Protein AF-A0A355KCR0-F1 (afdb_monomer)

Solvent-accessible surface area (backbone atoms only — not comparable to full-atom values): 12436 Å² total; per-residue (Å²): 120,65,72,58,56,51,53,52,50,53,52,51,52,51,51,52,50,50,53,51,52,49,51,53,51,49,52,51,44,49,52,49,40,53,53,48,54,64,71,44,41,68,60,35,49,50,55,50,30,50,52,42,39,53,53,25,55,76,69,72,47,83,82,56,64,44,59,66,54,49,49,72,33,75,67,23,46,50,51,51,49,51,51,50,49,52,52,48,52,52,51,54,50,49,53,53,49,50,53,49,49,52,52,48,59,66,46,53,84,49,42,67,62,52,51,47,68,75,34,76,50,68,69,60,36,52,52,56,50,50,54,52,52,51,53,50,49,52,53,54,50,49,54,51,50,51,48,54,51,28,50,51,53,23,53,53,48,26,52,51,29,51,72,46,58,31,88,58,22,69,39,54,22,54,50,49,35,57,53,65,74,41,83,86,43,56,62,57,46,64,63,49,48,59,59,58,49,62,59,45,64,44,80,77,44,93,85,65,88,87,72,67,95,81,65,64,62,67,55,54,59,63,77,74,105

Foldseek 3Di:
DVVVVVVVVVVVVVVVCVVVVVVVVLVVLLVVLVVVCVVCVVVLQVLVQVVQVVVCVVVVHPDRDGPVCCCPDPNVVVLVVVVVVLVVVVVVVVVVVVVVVVVCVVCVVCVLVVLCVVPVDPVVSVVVVVVVVVVVVVVVVVVVVLLVVLVVQLVVQLVVLVQQVFPSSVNVSSVSSVCSVPPSCVVVCVSPVVSVVSSRQDQGPPPDPDDDSPVSVVVVVVVVD

Structure (mmCIF, N/CA/C/O backbone):
data_AF-A0A355KCR0-F1
#
_entry.id   AF-A0A355KCR0-F1
#
loop_
_atom_site.group_PDB
_atom_site.id
_atom_site.type_symbol
_atom_site.label_atom_id
_atom_site.label_alt_id
_atom_site.label_comp_id
_atom_site.label_asym_id
_atom_site.label_entity_id
_atom_site.label_seq_id
_atom_site.pdbx_PDB_ins_code
_atom_site.Cartn_x
_atom_site.Cartn_y
_atom_site.Cartn_z
_atom_site.occupancy
_atom_site.B_iso_or_equiv
_atom_site.auth_seq_id
_atom_site.auth_comp_id
_atom_site.auth_asym_id
_atom_site.auth_atom_id
_atom_site.pdbx_PDB_model_num
ATOM 1 N N . ASN A 1 1 ? -41.063 5.690 17.034 1.00 52.91 1 ASN A N 1
ATOM 2 C CA . ASN A 1 1 ? -39.666 5.908 16.582 1.00 52.91 1 ASN A CA 1
ATOM 3 C C . ASN A 1 1 ? -39.246 5.028 15.384 1.00 52.91 1 ASN A C 1
ATOM 5 O O . ASN A 1 1 ? -38.058 4.834 15.154 1.00 52.91 1 ASN A O 1
ATOM 9 N N . TRP A 1 2 ? -40.194 4.537 14.573 1.00 53.06 2 TRP A N 1
ATOM 10 C CA . TRP A 1 2 ? -39.942 3.599 13.466 1.00 53.06 2 TRP A CA 1
ATOM 11 C C . TRP A 1 2 ? -39.233 4.227 12.255 1.00 53.06 2 TRP A C 1
ATOM 13 O O . TRP A 1 2 ? -38.408 3.583 11.617 1.00 53.06 2 TRP A O 1
ATOM 23 N N . SER A 1 3 ? -39.463 5.515 11.989 1.00 63.31 3 SER A N 1
ATOM 24 C CA . SER A 1 3 ? -38.822 6.239 10.884 1.00 63.31 3 SER A CA 1
ATOM 25 C C . SER A 1 3 ? -37.319 6.472 11.090 1.00 63.31 3 SER A C 1
ATOM 27 O O . SER A 1 3 ? -36.573 6.475 10.116 1.00 63.31 3 SER A O 1
ATOM 29 N N . ARG A 1 4 ? -36.842 6.626 12.337 1.00 55.75 4 ARG A N 1
ATOM 30 C CA . ARG A 1 4 ? -35.399 6.702 12.642 1.00 55.75 4 ARG A CA 1
ATOM 31 C C . ARG A 1 4 ? -34.721 5.337 12.505 1.00 55.75 4 ARG A C 1
ATOM 33 O O . ARG A 1 4 ? -33.647 5.271 11.924 1.00 55.75 4 ARG A O 1
ATOM 40 N N . ALA A 1 5 ? -35.362 4.261 12.967 1.00 57.44 5 ALA A N 1
ATOM 41 C CA . ALA A 1 5 ? -34.842 2.898 12.821 1.00 57.44 5 ALA A CA 1
ATOM 42 C C . ALA A 1 5 ? -34.739 2.467 11.344 1.00 57.44 5 ALA A C 1
ATOM 44 O O . ALA A 1 5 ? -33.701 1.950 10.938 1.00 57.44 5 ALA A O 1
ATOM 45 N N . LEU A 1 6 ? -35.758 2.768 10.524 1.00 61.56 6 LEU A N 1
ATOM 46 C CA . LEU A 1 6 ? -35.731 2.543 9.072 1.00 61.56 6 LEU A CA 1
ATOM 47 C C . LEU A 1 6 ? -34.619 3.356 8.389 1.00 61.56 6 LEU A C 1
ATOM 49 O O . LEU A 1 6 ? -33.819 2.794 7.647 1.00 61.56 6 LEU A O 1
ATOM 53 N N . LYS A 1 7 ? -34.489 4.657 8.696 1.00 64.88 7 LYS A N 1
ATOM 54 C CA . LYS A 1 7 ? -33.418 5.514 8.145 1.00 64.88 7 LYS A CA 1
ATOM 55 C C . LYS A 1 7 ? -32.009 5.032 8.520 1.00 64.88 7 LYS A C 1
ATOM 57 O O . LYS A 1 7 ? -31.120 5.067 7.676 1.00 64.88 7 LYS A O 1
ATOM 62 N N . ILE A 1 8 ? -31.807 4.544 9.748 1.00 65.00 8 ILE A N 1
ATOM 63 C CA . ILE A 1 8 ? -30.528 3.960 10.189 1.00 65.00 8 ILE A CA 1
ATOM 64 C C . ILE A 1 8 ? -30.252 2.629 9.468 1.00 65.00 8 ILE A C 1
ATOM 66 O O . ILE A 1 8 ? -29.108 2.361 9.107 1.00 65.00 8 ILE A O 1
ATOM 70 N N . GLY A 1 9 ? -31.285 1.817 9.217 1.00 75.25 9 GLY A N 1
ATOM 71 C CA . GLY A 1 9 ? -31.173 0.585 8.431 1.00 75.25 9 GLY A CA 1
ATOM 72 C C . GLY A 1 9 ? -30.715 0.853 6.997 1.00 75.25 9 GLY A C 1
ATOM 73 O O . GLY A 1 9 ? -29.723 0.277 6.558 1.00 75.25 9 GLY A O 1
ATOM 74 N N . HIS A 1 10 ? -31.365 1.791 6.301 1.00 81.81 10 HIS A N 1
ATOM 75 C CA . HIS A 1 10 ? -30.983 2.168 4.937 1.00 81.81 10 HIS A CA 1
ATOM 76 C C . HIS A 1 10 ? -29.577 2.771 4.866 1.00 81.81 10 HIS A C 1
ATOM 78 O O . HIS A 1 10 ? -28.815 2.404 3.979 1.00 81.81 10 HIS A O 1
ATOM 84 N N . ALA A 1 11 ? -29.197 3.631 5.819 1.00 85.12 11 ALA A N 1
ATOM 85 C CA . ALA A 1 11 ? -27.855 4.211 5.861 1.00 85.12 11 ALA A CA 1
ATOM 86 C C . ALA A 1 11 ? -26.759 3.146 6.048 1.00 85.12 11 ALA A C 1
ATOM 88 O O . ALA A 1 11 ? -25.725 3.208 5.390 1.00 85.12 11 ALA A O 1
ATOM 89 N N . ARG A 1 12 ? -26.992 2.138 6.902 1.00 85.75 12 ARG A N 1
ATOM 90 C CA . ARG A 1 12 ? -26.049 1.023 7.102 1.00 85.75 12 ARG A CA 1
ATOM 91 C C . ARG A 1 12 ? -25.935 0.140 5.867 1.00 85.75 12 ARG A C 1
ATOM 93 O O . ARG A 1 12 ? -24.827 -0.198 5.475 1.00 85.75 12 ARG A O 1
ATOM 100 N N . VAL A 1 13 ? -27.062 -0.203 5.245 1.00 89.62 13 VAL A N 1
ATOM 101 C CA . VAL A 1 13 ? -27.069 -0.989 4.002 1.00 89.62 13 VAL A CA 1
ATOM 102 C C . VAL A 1 13 ? -26.343 -0.230 2.894 1.00 89.62 13 VAL A C 1
ATOM 104 O O . VAL A 1 13 ? -25.497 -0.804 2.222 1.00 89.62 13 VAL A O 1
ATOM 107 N N . PHE A 1 14 ? -26.601 1.070 2.750 1.00 91.94 14 PHE A N 1
ATOM 108 C CA . PHE A 1 14 ? -25.927 1.910 1.765 1.00 91.94 14 PHE A CA 1
ATOM 109 C C . PHE A 1 14 ? -24.416 2.001 2.016 1.00 91.94 14 PHE A C 1
ATOM 111 O O . PHE A 1 14 ? -23.635 1.851 1.082 1.00 91.94 14 PHE A O 1
ATOM 118 N N . ALA A 1 15 ? -23.992 2.156 3.274 1.00 89.81 15 ALA A N 1
ATOM 119 C CA . ALA A 1 15 ? -22.577 2.143 3.638 1.00 89.81 15 ALA A CA 1
ATOM 120 C C . ALA A 1 15 ? -21.905 0.802 3.296 1.00 89.81 15 ALA A C 1
ATOM 122 O O . ALA A 1 15 ? -20.836 0.790 2.695 1.00 89.81 15 ALA A O 1
ATOM 123 N N . VAL A 1 16 ? -22.550 -0.326 3.616 1.00 92.19 16 VAL A N 1
ATOM 124 C CA . VAL A 1 16 ? -22.043 -1.665 3.269 1.00 92.19 16 VAL A CA 1
ATOM 125 C C . VAL A 1 16 ? -21.938 -1.835 1.753 1.00 92.19 16 VAL A C 1
ATOM 127 O O . VAL A 1 16 ? -20.923 -2.325 1.269 1.00 92.19 16 VAL A O 1
ATOM 130 N N . LEU A 1 17 ? -22.944 -1.391 0.996 1.00 94.06 17 LEU A N 1
ATOM 131 C CA . LEU A 1 17 ? -22.929 -1.463 -0.466 1.00 94.06 17 LEU A CA 1
ATOM 132 C C . LEU A 1 17 ? -21.820 -0.607 -1.082 1.00 94.06 17 LEU A C 1
ATOM 134 O O . LEU A 1 17 ? -21.168 -1.066 -2.013 1.00 94.06 17 LEU A O 1
ATOM 138 N N . ILE A 1 18 ? -21.571 0.597 -0.559 1.00 94.81 18 ILE A N 1
ATOM 139 C CA . ILE A 1 18 ? -20.458 1.444 -1.012 1.00 94.81 18 ILE A CA 1
ATOM 140 C C . ILE A 1 18 ? -19.119 0.762 -0.750 1.00 94.81 18 ILE A C 1
ATOM 142 O O . ILE A 1 18 ? -18.281 0.722 -1.644 1.00 94.81 18 ILE A O 1
ATOM 146 N N . VAL A 1 19 ? -18.915 0.216 0.451 1.00 92.12 19 VAL A N 1
ATOM 147 C CA . VAL A 1 19 ? -17.653 -0.447 0.807 1.00 92.12 19 VAL A CA 1
ATOM 148 C C . VAL A 1 19 ? -17.422 -1.671 -0.075 1.00 92.12 19 VAL A C 1
ATOM 150 O O . VAL A 1 19 ? -16.344 -1.818 -0.642 1.00 92.12 19 VAL A O 1
ATOM 153 N N . LEU A 1 20 ? -18.440 -2.519 -0.244 1.00 94.06 20 LEU A N 1
ATOM 154 C CA . LEU A 1 20 ? -18.342 -3.693 -1.109 1.00 94.06 20 LEU A CA 1
ATOM 155 C C . LEU A 1 20 ? -18.133 -3.294 -2.572 1.00 94.06 20 LEU A C 1
ATOM 157 O O . LEU A 1 20 ? -17.248 -3.835 -3.224 1.00 94.06 20 LEU A O 1
ATOM 161 N N . GLY A 1 21 ? -18.898 -2.327 -3.081 1.00 95.88 21 GLY A N 1
ATOM 162 C CA . GLY A 1 21 ? -18.762 -1.833 -4.450 1.00 95.88 21 GLY A CA 1
ATOM 163 C C . GLY A 1 21 ? -17.385 -1.227 -4.716 1.00 95.88 21 GLY A C 1
ATOM 164 O O . GLY A 1 21 ? -16.770 -1.536 -5.732 1.00 95.88 21 GLY A O 1
ATOM 165 N N . GLY A 1 22 ? -16.867 -0.432 -3.777 1.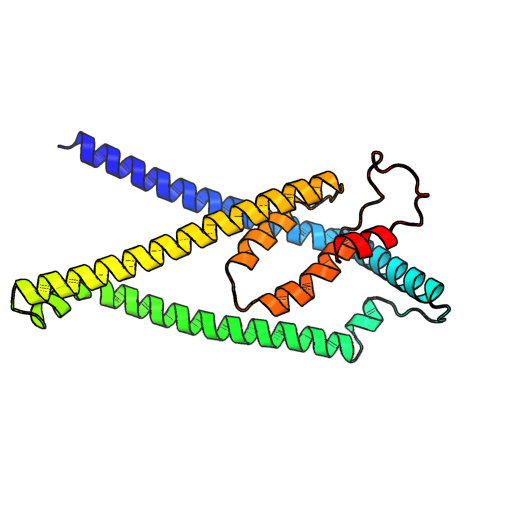00 93.06 22 GLY A N 1
ATOM 166 C CA . GLY A 1 22 ? -15.515 0.116 -3.832 1.00 93.06 22 GLY A CA 1
ATOM 167 C C . GLY A 1 22 ? -14.450 -0.977 -3.815 1.00 93.06 22 GLY A C 1
ATOM 168 O O . GLY A 1 22 ? -13.549 -0.951 -4.644 1.00 93.06 22 GLY A O 1
ATOM 169 N N . PHE A 1 23 ? -14.587 -1.978 -2.941 1.00 92.12 23 PHE A N 1
ATOM 170 C CA . PHE A 1 23 ? -13.669 -3.116 -2.877 1.00 92.12 23 PHE A CA 1
ATOM 171 C C . PHE A 1 23 ? -13.665 -3.939 -4.173 1.00 92.12 23 PHE A C 1
ATOM 173 O O . PHE A 1 23 ? -12.601 -4.241 -4.706 1.00 92.12 23 PHE A O 1
ATOM 180 N N . PHE A 1 24 ? -14.839 -4.266 -4.723 1.00 95.38 24 PHE A N 1
ATOM 181 C CA . PHE A 1 24 ? -14.939 -4.984 -5.996 1.00 95.38 24 PHE A CA 1
ATOM 182 C C . PHE A 1 24 ? -14.401 -4.162 -7.167 1.00 95.38 24 PHE A C 1
ATOM 184 O O . PHE A 1 24 ? -13.672 -4.702 -7.994 1.00 95.38 24 PHE A O 1
ATOM 191 N N . GLY A 1 25 ? -14.720 -2.866 -7.229 1.00 94.88 25 GLY A N 1
ATOM 192 C CA . GLY A 1 25 ? -14.175 -1.965 -8.244 1.00 94.88 25 GLY A CA 1
ATOM 193 C C . GLY A 1 25 ? -12.652 -1.869 -8.163 1.00 94.88 25 GLY A C 1
ATOM 194 O O . GLY A 1 25 ? -11.974 -1.946 -9.183 1.00 94.88 25 GLY A O 1
ATOM 195 N N . PHE A 1 26 ? -12.112 -1.793 -6.947 1.00 92.88 26 PHE A N 1
ATOM 196 C CA . PHE A 1 26 ? -10.677 -1.787 -6.697 1.00 92.88 26 PHE A CA 1
ATOM 197 C C . PHE A 1 26 ? -10.005 -3.102 -7.126 1.00 92.88 26 PHE A C 1
ATOM 199 O O . PHE A 1 26 ? -9.008 -3.081 -7.843 1.00 92.88 26 PHE A O 1
ATOM 206 N N . MET A 1 27 ? -10.580 -4.255 -6.771 1.00 92.88 27 MET A N 1
ATOM 207 C CA . MET A 1 27 ? -10.074 -5.562 -7.208 1.00 92.88 27 MET A CA 1
ATOM 208 C C . MET A 1 27 ? -10.141 -5.731 -8.728 1.00 92.88 27 MET A C 1
ATOM 210 O O . MET A 1 27 ? -9.208 -6.261 -9.323 1.00 92.88 27 MET A O 1
ATOM 214 N N . ALA A 1 28 ? -11.211 -5.260 -9.372 1.00 94.12 28 ALA A N 1
ATOM 215 C CA . ALA A 1 28 ? -11.340 -5.292 -10.827 1.00 94.12 28 ALA A CA 1
ATOM 216 C C . ALA A 1 28 ? -10.284 -4.412 -11.514 1.00 94.12 28 ALA A C 1
ATOM 218 O O . ALA A 1 28 ? -9.713 -4.817 -12.524 1.00 94.12 28 ALA A O 1
ATOM 219 N N . LEU A 1 29 ? -9.998 -3.240 -10.945 1.00 92.88 29 LEU A N 1
ATOM 220 C CA . LEU A 1 29 ? -8.942 -2.342 -11.407 1.00 92.88 29 LEU A CA 1
ATOM 221 C C . LEU A 1 29 ? -7.564 -3.008 -11.303 1.00 92.88 29 LEU A C 1
ATOM 223 O O . LEU A 1 29 ? -6.824 -3.008 -12.285 1.00 92.88 29 LEU A O 1
ATOM 227 N N . LEU A 1 30 ? -7.240 -3.628 -10.161 1.00 90.31 30 LEU A N 1
ATOM 228 C CA . LEU A 1 30 ? -5.981 -4.364 -10.001 1.00 90.31 30 LEU A CA 1
ATOM 229 C C . LEU A 1 30 ? -5.877 -5.549 -10.965 1.00 90.31 30 LEU A C 1
ATOM 231 O O . LEU A 1 30 ? -4.843 -5.731 -11.600 1.00 90.31 30 LEU A O 1
ATOM 235 N N . ALA A 1 31 ? -6.944 -6.336 -11.104 1.00 91.50 31 ALA A N 1
ATOM 236 C CA . ALA A 1 31 ? -6.967 -7.483 -12.006 1.00 91.50 31 ALA A CA 1
ATOM 237 C C . ALA A 1 31 ? -6.775 -7.066 -13.471 1.00 91.50 31 ALA A C 1
ATOM 239 O O . ALA A 1 31 ? -6.054 -7.738 -14.207 1.00 91.5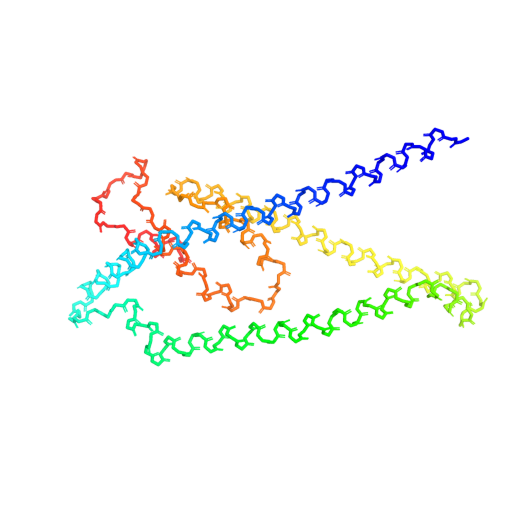0 31 ALA A O 1
ATOM 240 N N . ASN A 1 32 ? -7.392 -5.956 -13.890 1.00 91.12 32 ASN A N 1
ATOM 241 C CA . ASN A 1 32 ? -7.222 -5.429 -15.240 1.00 91.12 32 ASN A CA 1
ATOM 242 C C . ASN A 1 32 ? -5.779 -4.971 -15.474 1.00 91.12 32 ASN A C 1
ATOM 244 O O . ASN A 1 32 ? -5.163 -5.416 -16.438 1.00 91.12 32 ASN A O 1
ATOM 248 N N . GLY A 1 33 ? -5.212 -4.193 -14.547 1.00 86.94 33 GLY A N 1
ATOM 249 C CA . GLY A 1 33 ? -3.831 -3.738 -14.673 1.00 86.94 33 GLY A CA 1
ATOM 250 C C . GLY A 1 33 ? -2.822 -4.887 -14.691 1.00 86.94 33 GLY A C 1
ATOM 251 O O . GLY A 1 33 ? -1.949 -4.909 -15.547 1.00 86.94 33 GLY A O 1
ATOM 252 N N . ILE A 1 34 ? -2.980 -5.913 -13.846 1.00 86.69 34 ILE A N 1
ATOM 253 C CA . ILE A 1 34 ? -2.129 -7.118 -13.907 1.00 86.69 34 ILE A CA 1
ATOM 254 C C . ILE A 1 34 ? -2.261 -7.819 -15.268 1.00 86.69 34 ILE A C 1
ATOM 256 O O . ILE A 1 34 ? -1.264 -8.253 -15.843 1.00 86.69 34 ILE A O 1
ATOM 260 N N . ALA A 1 35 ? -3.481 -7.934 -15.802 1.00 88.69 35 ALA A N 1
ATOM 261 C CA . ALA A 1 35 ? -3.711 -8.560 -17.101 1.00 88.69 35 ALA A CA 1
ATOM 262 C C . ALA A 1 35 ? -3.123 -7.744 -18.265 1.00 88.69 35 ALA A C 1
ATOM 264 O O . ALA A 1 35 ? -2.700 -8.329 -19.257 1.00 88.69 35 ALA A O 1
ATOM 265 N N . GLU A 1 36 ? -3.117 -6.418 -18.160 1.00 84.31 36 GLU A N 1
ATOM 266 C CA . GLU A 1 36 ? -2.481 -5.503 -19.111 1.00 84.31 36 GLU A CA 1
ATOM 267 C C . GLU A 1 36 ? -0.960 -5.636 -19.068 1.00 84.31 36 GLU A C 1
ATOM 269 O O . GLU A 1 36 ? -0.352 -5.930 -20.092 1.00 84.31 36 GLU A O 1
ATOM 274 N N . PHE A 1 37 ? -0.370 -5.627 -17.870 1.00 80.06 37 PHE A N 1
ATOM 275 C CA . PHE A 1 37 ? 1.055 -5.901 -17.686 1.00 80.06 37 PHE A CA 1
ATOM 276 C C . PHE A 1 37 ? 1.488 -7.255 -18.258 1.00 80.06 37 PHE A C 1
ATOM 278 O O . PHE A 1 37 ? 2.565 -7.367 -18.833 1.00 80.06 37 PHE A O 1
ATOM 285 N N . GLY A 1 38 ? 0.653 -8.289 -18.120 1.00 83.62 38 GLY A N 1
ATOM 286 C CA . GLY A 1 38 ? 0.928 -9.604 -18.698 1.00 83.62 38 GLY A CA 1
ATOM 287 C C . GLY A 1 38 ? 0.820 -9.646 -20.226 1.00 83.62 38 GLY A C 1
ATOM 288 O O . GLY A 1 38 ? 1.538 -10.418 -20.858 1.00 83.62 38 GLY A O 1
ATOM 289 N N . ARG A 1 39 ? -0.061 -8.833 -20.827 1.00 86.44 39 ARG A N 1
ATOM 290 C CA . ARG A 1 39 ? -0.215 -8.726 -22.289 1.00 86.44 39 ARG A CA 1
ATOM 291 C C . ARG A 1 39 ? 0.965 -8.000 -22.930 1.00 86.44 39 ARG A C 1
ATOM 293 O O . ARG A 1 39 ? 1.451 -8.456 -23.962 1.00 86.44 39 ARG A O 1
ATOM 300 N N . ASP A 1 40 ? 1.452 -6.954 -22.272 1.00 84.25 40 ASP A N 1
ATOM 301 C CA . ASP A 1 40 ? 2.502 -6.076 -22.799 1.00 84.25 40 ASP A CA 1
ATOM 302 C C . ASP A 1 40 ? 3.903 -6.465 -22.291 1.00 84.25 40 ASP A C 1
ATOM 304 O O . ASP A 1 40 ? 4.895 -5.802 -22.586 1.00 84.25 40 ASP A O 1
ATOM 308 N N . ALA A 1 41 ? 4.017 -7.587 -21.567 1.00 82.75 41 ALA A N 1
ATOM 309 C CA . ALA A 1 41 ? 5.259 -8.049 -20.945 1.00 82.75 41 ALA A CA 1
ATOM 310 C C . ALA A 1 41 ? 6.439 -8.155 -21.926 1.00 82.75 41 ALA A C 1
ATOM 312 O O . ALA A 1 41 ? 7.562 -7.809 -21.569 1.00 82.75 41 ALA A O 1
ATOM 313 N N . GLY A 1 42 ? 6.192 -8.601 -23.163 1.00 85.06 42 GLY A N 1
ATOM 314 C CA . GLY A 1 42 ? 7.236 -8.683 -24.189 1.00 85.06 42 GLY A CA 1
ATOM 315 C C . GLY A 1 42 ? 7.695 -7.311 -24.691 1.00 85.06 42 GLY A C 1
ATOM 316 O O . GLY A 1 42 ? 8.877 -7.113 -24.952 1.00 85.06 42 GLY A O 1
ATOM 317 N N . GLU A 1 43 ? 6.786 -6.337 -24.791 1.00 82.75 43 GLU A N 1
ATOM 318 C CA . GLU A 1 43 ? 7.154 -4.957 -25.128 1.00 82.75 43 GLU A CA 1
ATOM 319 C C . GLU A 1 43 ? 7.995 -4.337 -24.008 1.00 82.75 43 GLU A C 1
ATOM 321 O O . GLU A 1 43 ? 9.001 -3.676 -24.262 1.00 82.75 43 GLU A O 1
ATOM 326 N N . TYR A 1 44 ? 7.620 -4.610 -22.762 1.00 80.31 44 TYR A N 1
ATOM 327 C CA . TYR A 1 44 ? 8.341 -4.162 -21.578 1.00 80.31 44 TYR A CA 1
ATOM 328 C C . TYR A 1 44 ? 9.739 -4.770 -21.471 1.00 80.31 44 TYR A C 1
ATOM 330 O O . T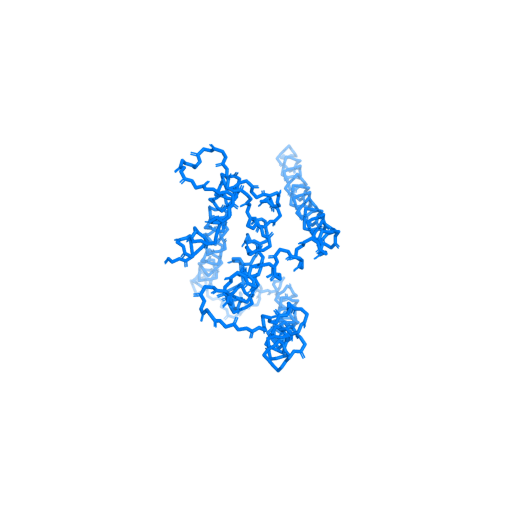YR A 1 44 ? 10.689 -4.057 -21.158 1.00 80.31 44 TYR A O 1
ATOM 338 N N . GLU A 1 45 ? 9.886 -6.059 -21.778 1.00 83.25 45 GLU A N 1
ATOM 339 C CA . GLU A 1 45 ? 11.191 -6.718 -21.855 1.00 83.25 45 GLU A CA 1
ATOM 340 C C . GLU A 1 45 ? 12.098 -6.042 -22.891 1.00 83.25 45 GLU A C 1
ATOM 342 O O . GLU A 1 45 ? 13.245 -5.724 -22.577 1.00 83.25 45 GLU A O 1
ATOM 347 N N . ASN A 1 46 ? 11.576 -5.759 -24.089 1.00 85.06 46 ASN A N 1
ATOM 348 C CA . ASN A 1 46 ? 12.337 -5.085 -25.142 1.00 85.06 46 ASN A CA 1
ATOM 349 C C . ASN A 1 46 ? 12.790 -3.685 -24.706 1.00 85.06 46 ASN A C 1
ATOM 351 O O . ASN A 1 46 ? 13.977 -3.389 -24.780 1.00 85.06 46 ASN A O 1
ATOM 355 N N . ARG A 1 47 ? 11.883 -2.865 -24.158 1.00 80.62 47 ARG A N 1
ATOM 356 C CA . ARG A 1 47 ? 12.215 -1.516 -23.661 1.00 80.62 47 ARG A CA 1
ATOM 357 C C . ARG A 1 47 ? 13.294 -1.541 -22.575 1.00 80.62 47 ARG A C 1
ATOM 359 O O . ARG A 1 47 ? 14.181 -0.694 -22.562 1.00 80.62 47 ARG A O 1
ATOM 366 N N . ILE A 1 48 ? 13.231 -2.509 -21.658 1.00 80.94 48 ILE A N 1
ATOM 367 C CA . ILE A 1 48 ? 14.249 -2.654 -20.610 1.00 80.94 48 ILE A CA 1
ATOM 368 C C . ILE A 1 48 ? 15.591 -3.088 -21.213 1.00 80.94 48 ILE A C 1
ATOM 370 O O . ILE A 1 48 ? 16.625 -2.561 -20.809 1.00 80.94 48 ILE A O 1
ATOM 374 N N . ASN A 1 49 ? 15.589 -4.021 -22.169 1.00 86.56 49 ASN A N 1
ATOM 375 C CA . ASN A 1 49 ? 16.804 -4.445 -22.868 1.00 86.56 49 ASN A CA 1
ATOM 376 C C . ASN A 1 49 ? 17.466 -3.278 -23.612 1.00 86.56 49 ASN A C 1
ATOM 378 O O . ASN A 1 49 ? 18.681 -3.119 -23.502 1.00 86.56 49 ASN A O 1
ATOM 382 N N . ASP A 1 50 ? 16.677 -2.445 -24.294 1.00 83.62 50 ASP A N 1
ATOM 383 C CA . ASP A 1 50 ? 17.161 -1.243 -24.983 1.00 83.62 50 ASP A CA 1
ATOM 384 C C . ASP A 1 50 ? 17.791 -0.263 -23.982 1.00 83.62 50 ASP A C 1
ATOM 386 O O . ASP A 1 50 ? 18.932 0.156 -24.159 1.00 83.62 50 ASP A O 1
ATOM 390 N N . MET A 1 51 ? 17.128 -0.005 -22.849 1.00 80.19 51 MET A N 1
ATOM 391 C CA . MET A 1 51 ? 17.680 0.855 -21.797 1.00 80.19 51 MET A CA 1
ATOM 392 C C . MET A 1 51 ? 18.994 0.310 -21.214 1.00 80.19 51 MET A C 1
ATOM 394 O O . MET A 1 51 ? 19.922 1.076 -20.951 1.00 80.19 51 MET A O 1
ATOM 398 N N . ILE A 1 52 ? 19.101 -1.008 -21.000 1.00 83.25 52 ILE A N 1
ATOM 399 C CA . ILE A 1 52 ? 20.349 -1.628 -20.530 1.00 83.25 52 ILE A CA 1
ATOM 400 C C . ILE A 1 52 ? 21.449 -1.466 -21.587 1.00 83.25 52 ILE A C 1
ATOM 402 O O . ILE A 1 52 ? 22.583 -1.137 -21.232 1.00 83.25 52 ILE A O 1
ATOM 406 N N . ALA A 1 53 ? 21.129 -1.665 -22.868 1.00 86.00 53 ALA A N 1
ATOM 407 C CA . ALA A 1 53 ? 22.073 -1.491 -23.966 1.00 86.00 53 ALA A CA 1
ATOM 408 C C . ALA A 1 53 ? 22.586 -0.046 -24.053 1.00 86.00 53 ALA A C 1
ATOM 410 O O . ALA A 1 53 ? 23.802 0.163 -24.065 1.00 86.00 53 ALA A O 1
ATOM 411 N N . ASP A 1 54 ? 21.682 0.933 -23.993 1.00 81.31 54 ASP A N 1
ATOM 412 C CA . ASP A 1 54 ? 22.004 2.361 -24.036 1.00 81.31 54 ASP A CA 1
ATOM 413 C C . ASP A 1 54 ? 22.902 2.767 -22.855 1.00 81.31 54 ASP A C 1
ATOM 415 O O . ASP A 1 54 ? 23.904 3.466 -23.022 1.00 81.31 54 ASP A O 1
ATOM 419 N N . MET A 1 55 ? 22.613 2.272 -21.644 1.00 80.38 55 MET A N 1
ATOM 420 C CA . MET A 1 55 ? 23.463 2.522 -20.475 1.00 80.38 55 MET A CA 1
ATOM 421 C C . MET A 1 55 ? 24.878 1.964 -20.655 1.00 80.38 55 MET A C 1
ATOM 423 O O . MET A 1 55 ? 25.841 2.637 -20.285 1.00 80.38 55 MET A O 1
ATOM 427 N N . TYR A 1 56 ? 25.015 0.757 -21.213 1.00 85.12 56 TYR A N 1
ATOM 428 C CA . TYR A 1 56 ? 26.316 0.137 -21.485 1.00 85.12 56 TYR A CA 1
ATOM 429 C C . TYR A 1 56 ? 27.102 0.901 -22.556 1.00 85.12 56 TYR A C 1
ATOM 431 O O . TYR A 1 56 ? 28.319 1.054 -22.423 1.00 85.12 56 TYR A O 1
ATOM 439 N N . GLU A 1 57 ? 26.420 1.443 -23.566 1.00 85.56 57 GLU A N 1
ATOM 440 C CA . GLU A 1 57 ? 27.037 2.290 -24.586 1.00 85.56 57 GLU A CA 1
ATOM 441 C C . GLU A 1 57 ? 27.599 3.588 -23.985 1.00 85.56 57 GLU A C 1
ATOM 443 O O . GLU A 1 57 ? 28.751 3.944 -24.260 1.00 85.56 57 GLU A O 1
ATOM 448 N N . VAL A 1 58 ? 26.847 4.241 -23.088 1.00 83.94 58 VAL A N 1
ATOM 449 C CA . VAL A 1 58 ? 27.268 5.474 -22.392 1.00 83.94 58 VAL A CA 1
ATOM 450 C C . VAL A 1 58 ? 28.541 5.267 -21.566 1.00 83.94 58 VAL A C 1
ATOM 452 O O . VAL A 1 58 ? 29.394 6.154 -21.514 1.00 83.94 58 VAL A O 1
ATOM 455 N N . VAL A 1 59 ? 28.705 4.102 -20.935 1.00 88.44 59 VAL A N 1
ATOM 456 C CA . VAL A 1 59 ? 29.918 3.769 -20.164 1.00 88.44 59 VAL A CA 1
ATOM 457 C C . VAL A 1 59 ? 30.997 3.060 -20.994 1.00 88.44 59 VAL A C 1
ATOM 459 O O . VAL A 1 59 ? 31.995 2.600 -20.437 1.00 88.44 59 VAL A O 1
ATOM 462 N N . HIS A 1 60 ? 30.828 2.988 -22.319 1.00 87.88 60 HIS A N 1
ATOM 463 C CA . HIS A 1 60 ? 31.733 2.323 -23.265 1.00 87.88 60 HIS A CA 1
ATOM 464 C C . HIS A 1 60 ? 32.016 0.846 -22.935 1.00 87.88 60 HIS A C 1
ATOM 466 O O . HIS A 1 60 ? 33.109 0.333 -23.190 1.00 87.88 60 HIS A O 1
ATOM 472 N N . MET A 1 61 ? 31.034 0.149 -22.365 1.00 85.62 61 MET A N 1
ATOM 473 C CA . MET A 1 61 ? 31.113 -1.276 -22.057 1.00 85.62 61 MET A CA 1
ATOM 474 C C . MET A 1 61 ? 30.453 -2.097 -23.168 1.00 85.62 61 MET A C 1
ATOM 476 O O . MET A 1 61 ? 29.334 -1.825 -23.589 1.00 85.62 61 MET A O 1
ATOM 480 N N . SER A 1 62 ? 31.137 -3.140 -23.637 1.00 84.19 62 SER A N 1
ATOM 481 C CA . SER A 1 62 ? 30.579 -4.099 -24.595 1.00 84.19 62 SER A CA 1
ATOM 482 C C . SER A 1 62 ? 29.907 -5.272 -23.882 1.00 84.19 62 SER A C 1
ATOM 484 O O . SER A 1 62 ? 30.423 -5.739 -22.868 1.00 84.19 62 SER A O 1
ATOM 486 N N . GLY A 1 63 ? 28.842 -5.818 -24.473 1.00 86.12 63 GLY A N 1
ATOM 487 C CA . GLY A 1 63 ? 28.161 -7.012 -23.958 1.00 86.12 63 GLY A CA 1
ATOM 488 C C . GLY A 1 63 ? 27.106 -6.685 -22.906 1.00 86.12 63 GLY A C 1
ATOM 489 O O . GLY A 1 63 ? 27.151 -7.231 -21.807 1.00 86.12 63 GLY A O 1
ATOM 490 N N . ALA A 1 64 ? 26.186 -5.778 -23.242 1.00 87.06 64 ALA A N 1
ATOM 491 C CA . ALA A 1 64 ? 25.038 -5.462 -22.404 1.00 87.06 64 ALA A CA 1
ATOM 492 C C . ALA A 1 64 ? 24.213 -6.739 -22.138 1.00 87.06 64 ALA A C 1
ATOM 494 O O . ALA A 1 64 ? 23.810 -7.395 -23.104 1.00 87.06 64 ALA A O 1
ATOM 495 N N . PRO A 1 65 ? 23.989 -7.121 -20.868 1.00 89.81 65 PRO A N 1
ATOM 496 C CA . PRO A 1 65 ? 23.193 -8.291 -20.546 1.00 89.81 65 PRO A CA 1
ATOM 497 C C . PRO A 1 65 ? 21.718 -8.017 -20.827 1.00 89.81 65 PRO A C 1
ATOM 499 O O . PRO A 1 65 ? 21.237 -6.898 -20.651 1.00 89.81 65 PRO A O 1
ATOM 502 N N . THR A 1 66 ? 20.975 -9.051 -21.199 1.00 90.25 66 THR A N 1
ATOM 503 C CA . THR A 1 66 ? 19.513 -8.929 -21.303 1.00 90.25 66 THR A CA 1
ATOM 504 C C . THR A 1 66 ? 18.865 -8.913 -19.917 1.00 90.25 66 THR A C 1
ATOM 506 O O . THR A 1 66 ? 19.427 -9.406 -18.935 1.00 90.25 66 THR A O 1
ATOM 509 N N . LEU A 1 67 ? 17.638 -8.398 -19.819 1.00 85.94 67 LEU A N 1
ATOM 510 C CA . LEU A 1 67 ? 16.802 -8.499 -18.625 1.00 85.94 67 LEU A CA 1
ATOM 511 C C . LEU A 1 67 ? 16.686 -9.954 -18.173 1.00 85.94 67 LEU A C 1
ATOM 513 O O . LEU A 1 67 ? 16.802 -10.242 -16.985 1.00 85.94 67 LEU A O 1
ATOM 517 N N . GLN A 1 68 ? 16.510 -10.878 -19.117 1.00 88.94 68 GLN A N 1
ATOM 518 C CA . GLN A 1 68 ? 16.461 -12.301 -18.824 1.00 88.94 68 GLN A CA 1
ATOM 519 C C . GLN A 1 68 ? 17.757 -12.770 -18.143 1.00 88.94 68 GLN A C 1
ATOM 521 O O . GLN A 1 68 ? 17.713 -13.378 -17.074 1.00 88.94 68 GLN A O 1
ATOM 526 N N . GLU A 1 69 ? 18.920 -12.428 -18.694 1.00 90.19 69 GLU A N 1
ATOM 527 C CA . GLU A 1 69 ? 20.216 -12.757 -18.090 1.00 90.19 69 GLU A CA 1
ATOM 528 C C . GLU A 1 69 ? 20.395 -12.129 -16.700 1.00 90.19 69 GLU A C 1
ATOM 530 O O . GLU A 1 69 ? 20.896 -12.791 -15.790 1.00 90.19 69 GLU A O 1
ATOM 535 N N . LEU A 1 70 ? 19.942 -10.888 -16.497 1.00 87.06 70 LEU A N 1
ATOM 536 C CA . LEU A 1 70 ? 19.978 -10.224 -15.192 1.00 87.06 70 LEU A CA 1
ATOM 537 C C . LEU A 1 70 ? 19.052 -10.883 -14.162 1.00 87.06 70 LEU A C 1
ATOM 539 O O . LEU A 1 70 ? 19.425 -10.989 -12.996 1.00 87.06 70 LEU A O 1
ATOM 543 N N . LEU A 1 71 ? 17.869 -11.344 -14.572 1.00 86.12 71 LEU A N 1
ATOM 544 C CA . LEU A 1 71 ? 16.911 -12.020 -13.693 1.00 86.12 71 LEU A CA 1
ATOM 545 C C . LEU A 1 71 ? 17.365 -13.434 -13.309 1.00 86.12 71 LEU A C 1
ATOM 547 O O . LEU A 1 71 ? 17.092 -13.880 -12.193 1.00 86.12 71 LEU A O 1
ATOM 551 N N . PHE A 1 72 ? 18.058 -14.137 -14.207 1.00 89.38 72 PHE A N 1
ATOM 552 C CA . PHE A 1 72 ? 18.498 -15.516 -13.975 1.00 89.38 72 PHE A CA 1
ATOM 553 C C . PHE A 1 72 ? 19.924 -15.644 -13.414 1.00 89.38 72 PHE A C 1
ATOM 555 O O . PHE A 1 72 ? 20.303 -16.738 -12.983 1.00 89.38 72 PHE A O 1
ATOM 562 N N . ASN A 1 73 ? 20.703 -14.559 -13.360 1.00 90.88 73 ASN A N 1
ATOM 563 C CA . ASN A 1 73 ? 22.022 -14.557 -12.721 1.00 90.88 73 ASN A CA 1
ATOM 564 C C . ASN A 1 73 ? 21.939 -14.576 -11.177 1.00 90.88 73 ASN A C 1
ATOM 566 O O . ASN A 1 73 ? 20.861 -14.544 -10.582 1.00 90.88 73 ASN A O 1
ATOM 570 N N . GLU A 1 74 ? 23.095 -14.610 -10.504 1.00 90.62 74 GLU A N 1
ATOM 571 C CA . GLU A 1 74 ? 23.156 -14.612 -9.034 1.00 90.62 74 GLU A CA 1
ATOM 572 C C . GLU A 1 74 ? 22.460 -13.402 -8.391 1.00 90.62 74 GLU A C 1
ATOM 574 O O . GLU A 1 74 ? 21.842 -13.533 -7.335 1.00 90.62 74 GLU A O 1
ATOM 579 N N . THR A 1 75 ? 22.553 -12.224 -9.009 1.00 86.25 75 THR A N 1
ATOM 580 C CA . THR A 1 75 ? 21.922 -10.993 -8.518 1.00 86.25 75 THR A CA 1
ATOM 581 C C . THR A 1 75 ? 20.403 -11.080 -8.626 1.00 86.25 75 THR A C 1
ATOM 583 O O . THR A 1 75 ? 19.716 -10.799 -7.645 1.00 86.25 75 THR A O 1
ATOM 586 N N . GLY A 1 76 ? 19.875 -11.529 -9.768 1.00 86.69 76 GLY A N 1
ATOM 587 C CA . GLY A 1 76 ? 18.443 -11.749 -9.967 1.00 86.69 76 GLY A CA 1
ATOM 588 C C . GLY A 1 76 ? 17.880 -12.813 -9.025 1.00 86.69 76 GLY A C 1
ATOM 589 O O . GLY A 1 76 ? 16.848 -12.603 -8.392 1.00 86.69 76 GLY A O 1
ATOM 590 N N . GLN A 1 77 ? 18.606 -13.911 -8.809 1.00 89.75 77 GLN A N 1
ATOM 591 C CA . GLN A 1 77 ? 18.216 -14.931 -7.831 1.00 89.75 77 GLN A CA 1
ATOM 592 C C . GLN A 1 77 ? 18.174 -14.384 -6.399 1.00 89.75 77 GLN A C 1
ATOM 594 O O . GLN A 1 77 ? 17.225 -14.665 -5.668 1.00 89.75 77 GLN A O 1
ATOM 599 N N . ARG A 1 78 ? 19.165 -13.575 -5.992 1.00 88.00 78 ARG A N 1
ATOM 600 C CA . ARG A 1 78 ? 19.148 -12.896 -4.683 1.00 88.00 78 ARG A CA 1
ATOM 601 C C . ARG A 1 78 ? 17.969 -11.934 -4.569 1.00 88.00 78 ARG A C 1
ATOM 603 O O . ARG A 1 78 ? 17.322 -11.913 -3.530 1.00 88.00 78 ARG A O 1
ATOM 610 N N . PHE A 1 79 ? 17.660 -11.194 -5.631 1.00 83.88 79 PHE A N 1
ATOM 611 C CA . PHE A 1 79 ? 16.498 -10.309 -5.688 1.00 83.88 79 PHE A CA 1
ATOM 612 C C . PHE A 1 79 ? 15.183 -11.078 -5.481 1.00 83.88 79 PHE A C 1
ATOM 614 O O . PHE A 1 79 ? 14.395 -10.722 -4.604 1.00 83.88 79 PHE A O 1
ATOM 621 N N . PHE A 1 80 ? 14.975 -12.185 -6.205 1.00 85.62 80 PHE A N 1
ATOM 622 C CA . PHE A 1 80 ? 13.802 -13.042 -6.007 1.00 85.62 80 PHE A CA 1
ATOM 623 C C . PHE A 1 80 ? 13.763 -13.673 -4.615 1.00 85.62 80 PHE A C 1
ATOM 625 O O . PHE A 1 80 ? 12.687 -13.768 -4.029 1.00 85.62 80 PHE A O 1
ATOM 632 N N . ALA A 1 81 ? 14.911 -14.072 -4.064 1.00 87.44 81 ALA A N 1
ATOM 633 C CA . ALA A 1 81 ? 14.988 -14.593 -2.705 1.00 87.44 81 ALA A CA 1
ATOM 634 C C . ALA A 1 81 ? 14.578 -13.537 -1.668 1.00 87.44 81 ALA A C 1
ATOM 636 O O . ALA A 1 81 ? 13.834 -13.865 -0.749 1.00 87.44 81 ALA A O 1
ATOM 637 N N . THR A 1 82 ? 14.990 -12.275 -1.827 1.00 84.62 82 THR A N 1
ATOM 638 C CA . THR A 1 82 ? 14.548 -11.172 -0.959 1.00 84.62 82 THR A CA 1
ATOM 639 C C . THR A 1 82 ? 13.035 -10.993 -1.024 1.00 84.62 82 THR A C 1
ATOM 641 O O . THR A 1 82 ? 12.384 -11.028 0.014 1.00 84.62 82 THR A O 1
ATOM 644 N N . ILE A 1 83 ? 12.457 -10.895 -2.227 1.00 83.12 83 ILE A N 1
ATOM 645 C CA . ILE A 1 83 ? 11.001 -10.749 -2.387 1.00 83.12 83 ILE A CA 1
ATOM 646 C C . ILE A 1 83 ? 10.260 -11.950 -1.789 1.00 83.12 83 ILE A C 1
ATOM 648 O O . ILE A 1 83 ? 9.252 -11.775 -1.104 1.00 83.12 83 ILE A O 1
ATOM 652 N N . ALA A 1 84 ? 10.743 -13.170 -2.033 1.00 86.94 84 ALA A N 1
ATOM 653 C CA . ALA A 1 84 ? 10.127 -14.388 -1.522 1.00 86.94 84 ALA A CA 1
ATOM 654 C C . ALA A 1 84 ? 10.180 -14.459 0.010 1.00 86.94 84 ALA A C 1
ATOM 656 O O . ALA A 1 84 ? 9.174 -14.800 0.629 1.00 86.94 84 ALA A O 1
ATOM 657 N N . ASN A 1 85 ? 11.316 -14.102 0.616 1.00 86.69 85 ASN A N 1
ATOM 658 C CA . ASN A 1 85 ? 11.470 -14.061 2.069 1.00 86.69 85 ASN A CA 1
ATOM 659 C C . ASN A 1 85 ? 10.548 -13.009 2.687 1.00 86.69 85 ASN A C 1
ATOM 661 O O . ASN A 1 85 ? 9.785 -13.336 3.587 1.00 86.69 85 ASN A O 1
ATOM 665 N N . GLU A 1 86 ? 10.526 -11.788 2.150 1.00 82.88 86 GLU A N 1
ATOM 666 C CA . GLU A 1 86 ? 9.659 -10.720 2.660 1.00 82.88 86 GLU A CA 1
ATOM 667 C C . GLU A 1 86 ? 8.174 -11.062 2.492 1.00 82.88 86 GLU A C 1
ATOM 669 O O . GLU A 1 86 ? 7.372 -10.854 3.399 1.00 82.88 86 GLU A O 1
ATOM 674 N N . THR A 1 87 ? 7.794 -11.665 1.363 1.00 84.12 87 THR A N 1
ATOM 675 C CA . THR A 1 87 ? 6.423 -12.156 1.151 1.00 84.12 87 THR A CA 1
ATOM 676 C C . THR A 1 87 ? 6.073 -13.284 2.125 1.00 84.12 87 THR A C 1
ATOM 678 O O . THR A 1 87 ? 4.940 -13.357 2.612 1.00 84.12 87 THR A O 1
ATOM 681 N N . GLY A 1 88 ? 7.030 -14.167 2.422 1.00 86.19 88 GLY A N 1
ATOM 682 C CA . GLY A 1 88 ? 6.889 -15.236 3.406 1.00 86.19 88 GLY A CA 1
ATOM 683 C C . GLY A 1 88 ? 6.685 -14.700 4.821 1.00 86.19 88 GLY A C 1
ATOM 684 O O . GLY A 1 88 ? 5.737 -15.114 5.491 1.00 86.19 88 GLY A O 1
ATOM 685 N N . ASP A 1 89 ? 7.504 -13.736 5.235 1.00 85.25 89 ASP A N 1
ATOM 686 C CA . ASP A 1 89 ? 7.414 -13.072 6.538 1.00 85.25 89 ASP A CA 1
ATOM 687 C C . ASP A 1 89 ? 6.065 -12.361 6.694 1.00 85.25 89 ASP A C 1
ATOM 689 O O . ASP A 1 89 ? 5.342 -12.604 7.662 1.00 85.25 89 ASP A O 1
ATOM 693 N N . LEU A 1 90 ? 5.649 -11.588 5.683 1.00 84.69 90 LEU A N 1
ATOM 694 C CA . LEU A 1 90 ? 4.330 -10.950 5.657 1.00 84.69 90 LEU A CA 1
ATOM 695 C C . LEU A 1 90 ? 3.198 -11.974 5.747 1.00 84.69 90 LEU A C 1
ATOM 697 O O . LEU A 1 90 ? 2.215 -11.748 6.447 1.00 84.69 90 LEU A O 1
ATOM 701 N N . SER A 1 91 ? 3.315 -13.109 5.058 1.00 86.56 91 SER A N 1
ATOM 702 C CA . SER A 1 91 ? 2.306 -14.170 5.122 1.00 86.56 91 SER A CA 1
ATOM 703 C C . SER A 1 91 ? 2.215 -14.778 6.525 1.00 86.56 91 SER A C 1
ATOM 705 O O . SER A 1 91 ? 1.111 -15.013 7.020 1.00 86.56 91 SER A O 1
ATOM 707 N N . GLY A 1 92 ? 3.357 -14.998 7.184 1.00 88.56 92 GLY A N 1
ATOM 708 C CA . GLY A 1 92 ? 3.422 -15.459 8.571 1.00 88.56 92 GLY A CA 1
ATOM 709 C C . GLY A 1 92 ? 2.777 -14.468 9.541 1.00 88.56 92 GLY A C 1
ATOM 710 O O . GLY A 1 92 ? 1.917 -14.852 10.341 1.00 88.56 92 GLY A O 1
ATOM 711 N N . ASP A 1 93 ? 3.118 -13.187 9.405 1.00 88.12 93 ASP A N 1
ATOM 712 C CA . ASP A 1 93 ? 2.533 -12.100 10.188 1.00 88.12 93 ASP A CA 1
ATOM 713 C C . ASP A 1 93 ? 1.024 -12.005 9.971 1.00 88.12 93 ASP A C 1
ATOM 715 O O . ASP A 1 93 ? 0.265 -11.915 10.935 1.00 88.12 93 ASP A O 1
ATOM 719 N N . LEU A 1 94 ? 0.554 -12.094 8.725 1.00 88.94 94 LEU A N 1
ATOM 720 C CA . LEU A 1 94 ? -0.871 -12.063 8.407 1.00 88.94 94 LEU A CA 1
ATOM 721 C C . LEU A 1 94 ? -1.627 -13.217 9.063 1.00 88.94 94 LEU A C 1
ATOM 723 O O . LEU A 1 94 ? -2.701 -12.991 9.618 1.00 88.94 94 LEU A O 1
ATOM 727 N N . VAL A 1 95 ? -1.086 -14.438 9.056 1.00 94.12 95 VAL A N 1
ATOM 728 C CA . VAL A 1 95 ? -1.712 -15.575 9.750 1.00 94.12 95 VAL A CA 1
ATOM 729 C C . VAL A 1 95 ? -1.827 -15.294 11.248 1.00 94.12 95 VAL A C 1
ATOM 731 O O . VAL A 1 95 ? -2.896 -15.487 11.831 1.00 94.12 95 VAL A O 1
ATOM 734 N N . LEU A 1 96 ? -0.762 -14.792 11.872 1.00 94.31 96 LEU A N 1
ATOM 735 C CA . LEU A 1 96 ? -0.756 -14.459 13.295 1.00 94.31 96 LEU A CA 1
ATOM 736 C C . LEU A 1 96 ? -1.734 -13.319 13.621 1.00 94.31 96 LEU A C 1
ATOM 738 O O . LEU A 1 96 ? -2.503 -13.421 14.580 1.00 94.31 96 LEU A O 1
ATOM 742 N N . ILE A 1 97 ? -1.775 -12.276 12.790 1.00 92.88 97 ILE A N 1
ATOM 743 C CA . ILE A 1 97 ? -2.736 -11.173 12.886 1.00 92.88 97 ILE A CA 1
ATOM 744 C C . ILE A 1 97 ? -4.163 -11.706 12.772 1.00 92.88 97 ILE A C 1
ATOM 746 O O . ILE A 1 97 ? -5.001 -11.353 13.596 1.00 92.88 97 ILE A O 1
ATOM 750 N N . LEU A 1 98 ? -4.460 -12.576 11.804 1.00 94.44 98 LEU A N 1
ATOM 751 C CA . LEU A 1 98 ? -5.794 -13.157 11.633 1.00 94.44 98 LEU A CA 1
ATOM 752 C C . LEU A 1 98 ? -6.208 -13.993 12.846 1.00 94.44 98 LEU A C 1
ATOM 754 O O . LEU A 1 98 ? -7.348 -13.883 13.300 1.00 94.44 98 LEU A O 1
ATOM 758 N N . ILE A 1 99 ? -5.286 -14.778 13.410 1.00 96.12 99 ILE A N 1
ATOM 759 C CA . ILE A 1 99 ? -5.520 -15.528 14.648 1.00 96.12 99 ILE A CA 1
ATOM 760 C C . ILE A 1 99 ? -5.838 -14.564 15.798 1.00 96.12 99 ILE A C 1
ATOM 762 O O . ILE A 1 99 ? -6.838 -14.744 16.497 1.00 96.12 99 ILE A O 1
ATOM 766 N N . TYR A 1 100 ? -5.039 -13.510 15.983 1.00 95.69 100 TYR A N 1
ATOM 767 C CA . TYR A 1 100 ? -5.288 -12.500 17.013 1.00 95.69 100 TYR A CA 1
ATOM 768 C C . TYR A 1 100 ? -6.614 -11.781 16.806 1.00 95.69 100 TYR A C 1
ATOM 770 O O . TYR A 1 100 ? -7.388 -11.666 17.750 1.00 95.69 100 TYR A O 1
ATOM 778 N N . VAL A 1 101 ? -6.925 -11.352 15.586 1.00 94.31 101 VAL A N 1
ATOM 779 C CA . VAL A 1 101 ? -8.194 -10.699 15.253 1.00 94.31 101 VAL A CA 1
ATOM 780 C C . VAL A 1 101 ? -9.369 -11.634 15.525 1.00 94.31 101 VAL A C 1
ATOM 782 O O . VAL A 1 101 ? -10.353 -11.190 16.112 1.00 94.31 101 VAL A O 1
ATOM 785 N N . ALA A 1 102 ? -9.270 -12.922 15.188 1.00 93.44 102 ALA A N 1
ATOM 786 C CA . ALA A 1 102 ? -10.308 -13.903 15.492 1.00 93.44 102 ALA A CA 1
ATOM 787 C C . ALA A 1 102 ? -10.537 -14.039 17.007 1.00 93.44 102 ALA A C 1
ATOM 789 O O . ALA A 1 102 ? -11.680 -13.976 17.473 1.00 93.44 102 ALA A O 1
ATOM 790 N N . PHE A 1 103 ? -9.463 -14.150 17.795 1.00 94.75 103 PHE A N 1
ATOM 791 C CA . PHE A 1 103 ? -9.560 -14.177 19.256 1.00 94.75 103 PHE A CA 1
ATOM 792 C C . PHE A 1 103 ? -10.106 -12.869 19.833 1.00 94.75 103 PHE A C 1
ATOM 794 O O . PHE A 1 103 ? -10.943 -12.909 20.736 1.00 94.75 103 PHE A O 1
ATOM 801 N N . LEU A 1 104 ? -9.683 -11.718 19.306 1.0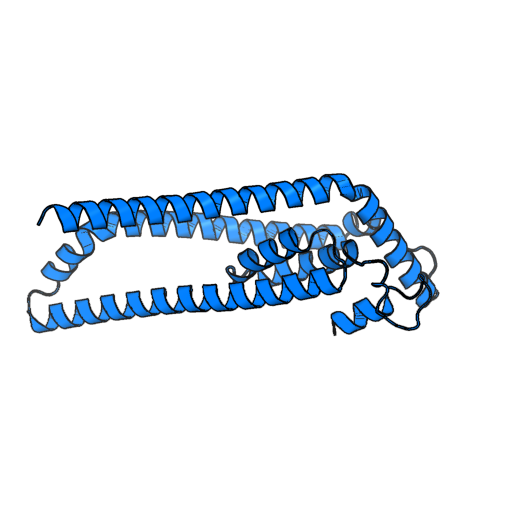0 91.62 104 LEU A N 1
ATOM 802 C CA . LEU A 1 104 ? -10.170 -10.403 19.716 1.00 91.62 104 LEU A CA 1
ATOM 803 C C . LEU A 1 104 ? -11.663 -10.253 19.417 1.00 91.62 104 LEU A C 1
ATOM 805 O O . LEU A 1 104 ? -12.403 -9.830 20.302 1.00 91.62 104 LEU A O 1
ATOM 809 N N . PHE A 1 105 ? -12.132 -10.666 18.237 1.00 91.75 105 PHE A N 1
ATOM 810 C CA . PHE A 1 105 ? -13.555 -10.663 17.882 1.00 91.75 105 PHE A CA 1
ATOM 811 C C . PHE A 1 105 ? -14.377 -11.550 18.819 1.00 91.75 105 PHE A C 1
ATOM 813 O O . PHE A 1 105 ? -15.431 -11.138 19.311 1.00 91.75 105 PHE A O 1
ATOM 820 N N . LEU A 1 106 ? -13.883 -12.756 19.116 1.00 91.00 106 LEU A N 1
ATOM 821 C CA . LEU A 1 106 ? -14.548 -13.670 20.042 1.00 91.00 106 LEU A CA 1
ATOM 822 C C . LEU A 1 106 ? -14.608 -13.080 21.463 1.00 91.00 106 LEU A C 1
ATOM 824 O O . LEU A 1 106 ? -15.655 -13.113 22.119 1.00 91.00 106 LEU A O 1
ATOM 828 N N . ALA A 1 107 ? -13.503 -12.488 21.924 1.00 89.12 107 ALA A N 1
ATOM 829 C CA . ALA A 1 107 ? -13.386 -11.883 23.246 1.00 89.12 107 ALA A CA 1
ATOM 830 C C . ALA A 1 107 ? -14.183 -10.574 23.394 1.00 89.12 107 ALA A C 1
ATOM 832 O O . ALA A 1 107 ? -14.691 -10.300 24.487 1.00 89.12 107 ALA A O 1
ATOM 833 N N . GLN A 1 108 ? -14.341 -9.794 22.318 1.00 89.12 108 GLN A N 1
ATOM 834 C CA . GLN A 1 108 ? -14.984 -8.476 22.313 1.00 89.12 108 GLN A CA 1
ATOM 835 C C . GLN A 1 108 ? -16.392 -8.513 22.917 1.00 89.12 108 GLN A C 1
ATOM 837 O O . GLN A 1 108 ? -16.736 -7.667 23.742 1.00 89.12 108 GLN A O 1
ATOM 842 N N . SER A 1 109 ? -17.200 -9.516 22.558 1.00 84.88 109 SER A N 1
ATOM 843 C CA . SER A 1 109 ? -18.589 -9.661 23.031 1.00 84.88 109 SER A CA 1
ATOM 844 C C . SER A 1 109 ? -18.717 -9.746 24.560 1.00 84.88 109 SER A C 1
ATOM 846 O O . SER A 1 109 ? -19.727 -9.340 25.138 1.00 84.88 109 SER A O 1
ATOM 848 N N . SER A 1 110 ? -17.680 -10.260 25.225 1.00 86.44 110 SER A N 1
ATOM 849 C CA . SER A 1 110 ? -17.637 -10.464 26.675 1.00 86.44 110 SER A CA 1
ATOM 850 C C . SER A 1 110 ? -16.747 -9.449 27.394 1.00 86.44 110 SER A C 1
ATOM 852 O O . SER A 1 110 ? -16.707 -9.443 28.625 1.00 86.44 110 SER A O 1
ATOM 854 N N . TRP A 1 111 ? -16.049 -8.588 26.651 1.00 84.25 111 TRP A N 1
ATOM 855 C CA . TRP A 1 111 ? -15.037 -7.669 27.168 1.00 84.25 111 TRP A CA 1
ATOM 856 C C . TRP A 1 111 ? -15.597 -6.722 28.230 1.00 84.25 111 TRP A C 1
ATOM 858 O O . TRP A 1 111 ? -15.095 -6.683 29.352 1.00 84.25 111 TRP A O 1
ATOM 868 N N . THR A 1 112 ? -16.707 -6.041 27.932 1.00 83.62 112 THR A N 1
ATOM 869 C CA . THR A 1 112 ? -17.338 -5.094 28.864 1.00 83.62 112 THR A CA 1
ATOM 870 C C . THR A 1 112 ? -17.765 -5.769 30.166 1.00 83.62 112 THR A C 1
ATOM 872 O O . THR A 1 112 ? -17.524 -5.233 31.240 1.00 83.62 112 THR A O 1
ATOM 875 N N . ARG A 1 113 ? -18.349 -6.975 30.092 1.00 85.88 113 ARG A N 1
ATOM 876 C CA .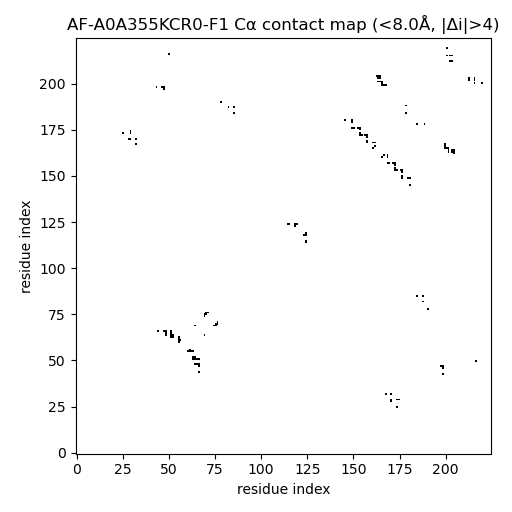 ARG A 1 113 ? -18.779 -7.723 31.287 1.00 85.88 113 ARG A CA 1
ATOM 877 C C . ARG A 1 113 ? -17.589 -8.176 32.132 1.00 85.88 113 ARG A C 1
ATOM 879 O O . ARG A 1 113 ? -17.653 -8.108 33.353 1.00 85.88 113 ARG A O 1
ATOM 886 N N . LYS A 1 114 ? -16.503 -8.623 31.492 1.00 86.75 114 LYS A N 1
ATOM 887 C CA . LYS A 1 114 ? -15.271 -9.020 32.188 1.00 86.75 114 LYS A CA 1
ATOM 888 C C . LYS A 1 114 ? -14.637 -7.835 32.914 1.00 86.75 114 LYS A C 1
ATOM 890 O O . LYS A 1 114 ? -14.314 -7.967 34.089 1.00 86.75 114 LYS A O 1
ATOM 895 N N . LEU A 1 115 ? -14.522 -6.681 32.255 1.00 86.19 115 LEU A N 1
ATOM 896 C CA . LEU A 1 115 ? -13.982 -5.469 32.877 1.00 86.19 115 LEU A CA 1
ATOM 897 C C . LEU A 1 115 ? -14.852 -4.974 34.034 1.00 86.19 115 LEU A C 1
ATOM 899 O O . LEU A 1 115 ? -14.330 -4.634 35.091 1.00 86.19 115 LEU A O 1
ATOM 903 N N . ASP A 1 116 ? -16.172 -4.998 33.866 1.00 87.25 116 ASP A N 1
ATOM 904 C CA . ASP A 1 116 ? -17.111 -4.614 34.915 1.00 87.25 116 ASP A CA 1
ATOM 905 C C . ASP A 1 116 ? -16.969 -5.497 36.171 1.00 87.25 116 ASP A C 1
ATOM 907 O O . ASP A 1 116 ? -17.046 -4.993 37.291 1.00 87.25 116 ASP A O 1
ATOM 911 N N . ASN A 1 117 ? -16.712 -6.797 36.005 1.00 89.38 117 ASN A N 1
ATOM 912 C CA . ASN A 1 117 ? -16.504 -7.718 37.125 1.00 89.38 117 ASN A CA 1
ATOM 913 C C . ASN A 1 117 ? -15.146 -7.532 37.827 1.00 89.38 117 ASN A C 1
ATOM 915 O O . ASN A 1 117 ? -15.052 -7.790 39.023 1.00 89.38 117 ASN A O 1
ATOM 919 N N . ILE A 1 118 ? -14.106 -7.094 37.108 1.00 92.19 118 ILE A N 1
ATOM 920 C CA . ILE A 1 118 ? -12.770 -6.825 37.674 1.00 92.19 118 ILE A CA 1
ATOM 921 C C . ILE A 1 118 ? -12.758 -5.494 38.440 1.00 92.19 118 ILE A C 1
ATOM 923 O O . ILE A 1 118 ? -12.120 -5.393 39.486 1.00 92.19 118 ILE A O 1
ATOM 927 N N . PHE A 1 119 ? -13.493 -4.491 37.948 1.00 91.81 119 PHE A N 1
ATOM 928 C CA . PHE A 1 119 ? -13.589 -3.156 38.545 1.00 91.81 119 PHE A CA 1
ATOM 929 C C . PHE A 1 119 ? -15.017 -2.896 39.066 1.00 91.81 119 PHE A C 1
ATOM 931 O O . PHE A 1 119 ? -15.850 -2.299 38.368 1.00 91.81 119 PHE A O 1
ATOM 938 N N . PRO A 1 120 ? -15.342 -3.355 40.292 1.00 84.94 120 PRO A N 1
ATOM 939 C CA . PRO A 1 120 ? -16.675 -3.194 40.871 1.00 84.94 120 PRO A CA 1
ATOM 940 C C . PRO A 1 120 ? -16.983 -1.745 41.284 1.00 84.94 120 PRO A C 1
ATOM 942 O O . PRO A 1 120 ? -18.149 -1.355 41.297 1.00 84.94 120 PRO A O 1
ATOM 945 N N . GLY A 1 121 ? -15.963 -0.935 41.594 1.00 92.44 121 GLY A N 1
ATOM 946 C CA . GLY A 1 121 ? -16.126 0.477 41.947 1.00 92.44 121 GLY A CA 1
ATOM 947 C C . GLY A 1 121 ? -16.501 1.342 40.741 1.00 92.44 121 GLY A C 1
ATOM 948 O O . GLY A 1 121 ? -15.870 1.251 39.688 1.00 92.44 121 GLY A O 1
ATOM 949 N N . PHE A 1 122 ? -17.506 2.210 40.899 1.00 88.56 122 PHE A N 1
ATOM 950 C CA . PHE A 1 122 ? -18.018 3.067 39.821 1.00 88.56 122 PHE A CA 1
ATOM 951 C C . PHE A 1 122 ? -16.932 3.962 39.203 1.00 88.56 122 PHE A C 1
ATOM 953 O O . PHE A 1 122 ? -16.787 3.988 37.981 1.00 88.56 122 PHE A O 1
ATOM 960 N N . GLU A 1 123 ? -16.139 4.642 40.035 1.00 91.25 123 GLU A N 1
ATOM 961 C CA . GLU A 1 123 ? -15.083 5.555 39.574 1.00 91.25 123 GLU A CA 1
ATOM 962 C C . GLU A 1 123 ? -13.980 4.821 38.797 1.00 91.25 123 GLU A C 1
ATOM 964 O O . GLU A 1 123 ? -13.630 5.220 37.689 1.00 91.25 123 GLU A O 1
ATOM 969 N N . GLN A 1 124 ? -13.498 3.689 39.321 1.00 90.12 124 GLN A N 1
ATOM 970 C CA . GLN A 1 124 ? -12.468 2.867 38.670 1.00 90.12 124 GLN A CA 1
ATOM 971 C C . GLN A 1 124 ? -12.961 2.296 37.335 1.00 90.12 124 GLN A C 1
ATOM 973 O O . GLN A 1 124 ? -12.243 2.316 36.337 1.00 90.12 124 GLN A O 1
ATOM 978 N N . ARG A 1 125 ? -14.215 1.833 37.280 1.00 90.38 125 ARG A N 1
ATOM 979 C CA . ARG A 1 125 ? -14.830 1.339 36.043 1.00 90.38 125 ARG A CA 1
ATOM 980 C C . ARG A 1 125 ? -14.960 2.438 34.990 1.00 90.38 125 ARG A C 1
ATOM 982 O O . ARG A 1 125 ? -14.700 2.183 33.815 1.00 90.38 125 ARG A O 1
ATOM 989 N N . ALA A 1 126 ? -15.370 3.641 35.394 1.00 89.69 126 ALA A N 1
ATOM 990 C CA . ALA A 1 126 ? -15.465 4.787 34.495 1.00 89.69 126 ALA A CA 1
ATOM 991 C C . ALA A 1 126 ? -14.089 5.154 33.919 1.00 89.69 126 ALA A C 1
ATOM 993 O O . ALA A 1 126 ? -13.966 5.321 32.706 1.00 89.69 126 ALA A O 1
ATOM 994 N N . GLN A 1 127 ? -13.051 5.167 34.759 1.00 91.62 127 GLN A N 1
ATOM 995 C CA . GLN A 1 127 ? -11.679 5.439 34.336 1.00 91.62 127 GLN A CA 1
ATOM 996 C C . GLN A 1 127 ? -11.161 4.398 33.329 1.00 91.62 127 GLN A C 1
ATOM 998 O O . GLN A 1 127 ? -10.638 4.761 32.279 1.00 91.62 127 GLN A O 1
ATOM 1003 N N . VAL A 1 128 ? -11.356 3.100 33.587 1.00 90.88 128 VAL A N 1
ATOM 1004 C CA . VAL A 1 128 ? -10.915 2.028 32.671 1.00 90.88 128 VAL A CA 1
ATOM 1005 C C . VAL A 1 128 ? -11.640 2.095 31.324 1.00 90.88 128 VAL A C 1
ATOM 1007 O O . VAL A 1 128 ? -11.025 1.891 30.276 1.00 90.88 128 VAL A O 1
ATOM 1010 N N . ARG A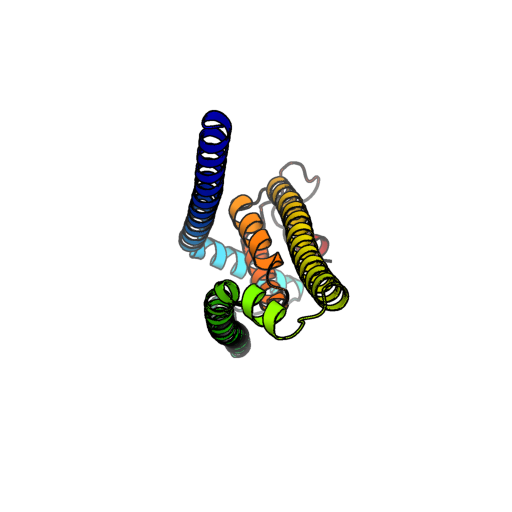 1 129 ? -12.941 2.412 31.324 1.00 89.50 129 ARG A N 1
ATOM 1011 C CA . ARG A 1 129 ? -13.701 2.618 30.081 1.00 89.50 129 ARG A CA 1
ATOM 1012 C C . ARG A 1 129 ? -13.173 3.808 29.289 1.00 89.50 129 ARG A C 1
ATOM 1014 O O . ARG A 1 129 ? -13.014 3.684 28.080 1.00 89.50 129 ARG A O 1
ATOM 1021 N N . GLN A 1 130 ? -12.849 4.907 29.968 1.00 92.31 130 GLN A N 1
ATOM 1022 C CA . GLN A 1 130 ? -12.269 6.084 29.331 1.00 92.31 130 GLN A CA 1
ATOM 1023 C C . GLN A 1 130 ? -10.943 5.751 28.634 1.00 92.31 130 GLN A C 1
ATOM 1025 O O . GLN A 1 130 ? -10.777 6.102 27.471 1.00 92.31 130 GLN A O 1
ATOM 1030 N N . VAL A 1 131 ? -10.048 5.002 29.288 1.00 92.00 131 VAL A N 1
ATOM 1031 C CA . VAL A 1 131 ? -8.782 4.556 28.675 1.00 92.00 131 VAL A CA 1
ATOM 1032 C C . VAL A 1 131 ? -9.035 3.705 27.424 1.00 92.00 131 VAL A C 1
ATOM 1034 O O . VAL A 1 131 ? -8.369 3.880 26.406 1.00 92.00 131 VAL A O 1
ATOM 1037 N N . GLY A 1 132 ? -10.018 2.801 27.469 1.00 90.31 132 GLY A N 1
ATOM 1038 C CA . GLY A 1 132 ? -10.401 1.996 26.306 1.00 90.31 132 GLY A CA 1
ATOM 1039 C C . GLY A 1 132 ? -10.943 2.835 25.144 1.00 90.31 132 GLY A C 1
ATOM 1040 O O . GLY A 1 132 ? -10.568 2.611 23.991 1.00 90.31 132 GLY A O 1
ATOM 1041 N N . ASP A 1 133 ? -11.791 3.820 25.440 1.00 91.00 133 ASP A N 1
ATOM 1042 C CA . ASP A 1 133 ? -12.341 4.739 24.441 1.00 91.00 133 ASP A CA 1
ATOM 1043 C C . ASP A 1 133 ? -11.256 5.643 23.837 1.00 91.00 133 ASP A C 1
ATOM 1045 O O . ASP A 1 133 ? -11.260 5.889 22.630 1.00 91.00 133 ASP A O 1
ATOM 1049 N N . GLU A 1 134 ? -10.303 6.107 24.646 1.00 94.75 134 GLU A N 1
ATOM 1050 C CA . GLU A 1 134 ? -9.139 6.868 24.187 1.00 94.75 134 GLU A CA 1
ATOM 1051 C C . GLU A 1 134 ? -8.243 6.021 23.279 1.00 94.75 134 GLU A C 1
ATOM 1053 O O . GLU A 1 134 ? -7.904 6.463 22.183 1.00 94.75 134 GLU A O 1
ATOM 1058 N N . ALA A 1 135 ? -7.933 4.778 23.661 1.00 93.50 135 ALA A N 1
ATOM 1059 C CA . ALA A 1 135 ? -7.160 3.861 22.825 1.00 93.50 135 ALA A CA 1
ATOM 1060 C C . ALA A 1 135 ? -7.847 3.611 21.473 1.00 93.50 135 ALA A C 1
ATOM 1062 O O . ALA A 1 135 ? -7.210 3.690 20.421 1.00 93.50 135 ALA A O 1
ATOM 1063 N N . ARG A 1 136 ? -9.166 3.380 21.482 1.00 92.44 136 ARG A N 1
ATOM 1064 C CA . ARG A 1 136 ? -9.958 3.224 20.258 1.00 92.44 136 ARG A CA 1
ATOM 1065 C C . ARG A 1 136 ? -9.894 4.470 19.375 1.00 92.44 136 ARG A C 1
ATOM 1067 O O . ARG A 1 136 ? -9.651 4.340 18.178 1.00 92.44 136 ARG A O 1
ATOM 1074 N N . ARG A 1 137 ? -10.095 5.664 19.942 1.00 95.94 137 ARG A N 1
ATOM 1075 C CA . ARG A 1 137 ? -10.030 6.930 19.189 1.00 95.94 137 ARG A CA 1
ATOM 1076 C C . ARG A 1 137 ? -8.650 7.166 18.592 1.00 95.94 137 ARG A C 1
ATOM 1078 O O . ARG A 1 137 ? -8.566 7.627 17.457 1.00 95.94 137 ARG A O 1
ATOM 1085 N N . SER A 1 138 ? -7.587 6.831 19.317 1.00 95.75 138 SER A N 1
ATOM 1086 C CA . SER A 1 138 ? -6.214 6.918 18.814 1.00 95.75 138 SER A CA 1
ATOM 1087 C C . SER A 1 138 ? -6.004 6.020 17.596 1.00 95.75 138 SER A C 1
ATOM 1089 O O . SER A 1 138 ? -5.479 6.483 16.586 1.00 95.75 138 SER A O 1
ATOM 1091 N N . ILE A 1 139 ? -6.483 4.771 17.645 1.00 93.94 139 ILE A N 1
ATOM 1092 C CA . ILE A 1 139 ? -6.413 3.837 16.510 1.00 93.94 139 ILE A CA 1
ATOM 1093 C C . ILE A 1 139 ? -7.243 4.352 15.324 1.00 93.94 139 ILE A C 1
ATOM 1095 O O . ILE A 1 139 ? -6.744 4.392 14.202 1.00 93.94 139 ILE A O 1
ATOM 1099 N N . GLU A 1 140 ? -8.485 4.789 15.559 1.00 94.56 140 GLU A N 1
ATOM 1100 C CA . GLU A 1 140 ? -9.352 5.353 14.511 1.00 94.56 140 GLU A CA 1
ATOM 1101 C C . GLU A 1 140 ? -8.711 6.587 13.851 1.00 94.56 140 GLU A C 1
ATOM 1103 O O . GLU A 1 140 ? -8.704 6.703 12.626 1.00 94.56 140 GLU A O 1
ATOM 1108 N N . THR A 1 141 ? -8.111 7.476 14.648 1.00 95.31 141 THR A N 1
ATOM 1109 C CA . THR A 1 141 ? -7.432 8.687 14.160 1.00 95.31 141 THR A CA 1
ATOM 1110 C C . THR A 1 141 ? -6.192 8.342 13.342 1.00 95.31 141 THR A C 1
ATOM 1112 O O . THR A 1 141 ? -5.971 8.940 12.289 1.00 95.31 141 THR A O 1
ATOM 1115 N N . TYR A 1 142 ? -5.398 7.365 13.787 1.00 92.56 142 TYR A N 1
ATOM 1116 C CA . TYR A 1 142 ? -4.234 6.886 13.045 1.00 92.56 142 TYR A CA 1
ATOM 1117 C C . TYR A 1 142 ? -4.635 6.315 11.679 1.00 92.56 142 TYR A C 1
ATOM 1119 O O . TYR A 1 142 ? -4.114 6.760 10.657 1.00 92.56 142 TYR A O 1
ATOM 1127 N N . LEU A 1 143 ? -5.613 5.403 11.641 1.00 92.19 143 LEU A N 1
ATOM 1128 C CA . LEU A 1 143 ? -6.087 4.798 10.391 1.00 92.19 143 LEU A CA 1
ATOM 1129 C C . LEU A 1 143 ? -6.678 5.840 9.435 1.00 92.19 143 LEU A C 1
ATOM 1131 O O . LEU A 1 143 ? -6.422 5.794 8.231 1.00 92.19 143 LEU A O 1
ATOM 1135 N N . TRP A 1 144 ? -7.432 6.808 9.961 1.00 94.56 144 TRP A N 1
ATOM 1136 C CA . TRP A 1 144 ? -7.949 7.916 9.163 1.00 94.56 144 TRP A CA 1
ATOM 1137 C C . TRP A 1 144 ? -6.825 8.776 8.581 1.00 94.56 144 TRP A C 1
ATOM 1139 O O . TRP A 1 144 ? -6.828 9.075 7.389 1.00 94.56 144 TRP A O 1
ATOM 1149 N N . THR A 1 145 ? -5.834 9.125 9.401 1.00 94.88 145 THR A N 1
ATOM 1150 C CA . THR A 1 145 ? -4.669 9.907 8.967 1.00 94.88 145 THR A CA 1
ATOM 1151 C C . THR A 1 145 ? -3.910 9.177 7.862 1.00 94.88 145 THR A C 1
ATOM 1153 O O . THR A 1 145 ? -3.647 9.766 6.814 1.00 94.88 145 THR A O 1
ATOM 1156 N N . GLN A 1 146 ? -3.652 7.878 8.040 1.00 90.12 146 GLN A N 1
ATOM 1157 C CA . GLN A 1 146 ? -3.003 7.041 7.031 1.00 90.12 146 GLN A CA 1
ATOM 1158 C C . GLN A 1 146 ? -3.802 6.999 5.725 1.00 90.12 146 GLN A C 1
ATOM 1160 O O . GLN A 1 146 ? -3.224 7.090 4.643 1.00 90.12 146 GLN A O 1
ATOM 1165 N N . THR A 1 147 ? -5.131 6.918 5.821 1.00 91.94 147 THR A N 1
ATOM 1166 C CA . THR A 1 147 ? -6.024 6.908 4.656 1.00 91.94 147 THR A CA 1
ATOM 1167 C C . THR A 1 147 ? -5.945 8.210 3.872 1.00 91.94 147 THR A C 1
ATOM 1169 O O . THR A 1 147 ? -5.793 8.185 2.652 1.00 91.94 147 THR A O 1
ATOM 1172 N N . VAL A 1 148 ? -6.012 9.350 4.563 1.00 94.50 148 VAL A N 1
ATOM 1173 C CA . VAL A 1 148 ? -5.941 10.674 3.933 1.00 94.50 148 VAL A CA 1
ATOM 1174 C C . VAL A 1 148 ? -4.575 10.898 3.289 1.00 94.50 148 VAL A C 1
ATOM 1176 O O . VAL A 1 148 ? -4.515 11.321 2.138 1.00 94.50 148 VAL A O 1
ATOM 1179 N N . ILE A 1 149 ? -3.485 10.568 3.989 1.00 92.69 149 ILE A N 1
ATOM 1180 C CA . ILE A 1 149 ? -2.124 10.688 3.450 1.00 92.69 149 ILE A CA 1
ATOM 1181 C C . ILE A 1 149 ? -1.959 9.797 2.215 1.00 92.69 149 ILE A C 1
ATOM 1183 O O . ILE A 1 149 ? -1.525 10.277 1.170 1.00 92.69 149 ILE A O 1
ATOM 1187 N N . SER A 1 150 ? -2.371 8.530 2.295 1.00 90.19 150 SER A N 1
ATOM 1188 C CA . SER A 1 150 ? -2.263 7.590 1.174 1.00 90.19 150 SER A CA 1
ATOM 1189 C C . SER A 1 150 ? -3.090 8.047 -0.027 1.00 90.19 150 SER A C 1
ATOM 1191 O O . SER A 1 150 ? -2.620 7.958 -1.159 1.00 90.19 150 SER A O 1
ATOM 1193 N N . ALA A 1 151 ? -4.292 8.588 0.198 1.00 92.94 151 ALA A N 1
ATOM 1194 C CA . ALA A 1 151 ? -5.136 9.138 -0.860 1.00 92.94 151 ALA A CA 1
ATOM 1195 C C . ALA A 1 151 ? -4.508 10.375 -1.520 1.00 92.94 151 ALA A C 1
ATOM 1197 O O . ALA A 1 151 ? -4.541 10.490 -2.743 1.00 92.94 151 ALA A O 1
ATOM 1198 N N . LEU A 1 152 ? -3.904 11.274 -0.734 1.00 93.75 152 LEU A N 1
ATOM 1199 C CA . LEU A 1 152 ? -3.195 12.445 -1.254 1.00 93.75 152 LEU A CA 1
ATOM 1200 C C . LEU A 1 152 ? -1.982 12.041 -2.095 1.00 93.75 152 LEU A C 1
ATOM 1202 O O . LEU A 1 152 ? -1.859 12.506 -3.225 1.00 93.75 152 LEU A O 1
ATOM 1206 N N . ILE A 1 153 ? -1.130 11.148 -1.579 1.00 90.06 153 ILE A N 1
ATOM 1207 C CA . ILE A 1 153 ? 0.031 10.622 -2.315 1.00 90.06 153 ILE A CA 1
ATOM 1208 C C . ILE A 1 153 ? -0.439 9.983 -3.622 1.00 90.06 153 ILE A C 1
ATOM 1210 O O . ILE A 1 153 ? 0.061 10.321 -4.686 1.00 90.06 153 ILE A O 1
ATOM 1214 N N . THR A 1 154 ? -1.465 9.135 -3.559 1.00 90.62 154 THR A N 1
ATOM 1215 C CA . THR A 1 154 ? -2.028 8.453 -4.732 1.00 90.62 154 THR A CA 1
ATOM 1216 C C . THR A 1 154 ? -2.553 9.428 -5.777 1.00 90.62 154 THR A C 1
ATOM 1218 O O . THR A 1 154 ? -2.268 9.261 -6.958 1.00 90.62 154 THR A O 1
ATOM 1221 N N . ALA A 1 155 ? -3.306 10.450 -5.363 1.00 93.62 155 ALA A N 1
ATOM 1222 C CA . ALA A 1 155 ? -3.838 11.451 -6.280 1.00 93.62 155 ALA A CA 1
ATOM 1223 C C . ALA A 1 155 ? -2.709 12.241 -6.952 1.00 93.62 155 ALA A C 1
ATOM 1225 O O . ALA A 1 155 ? -2.722 12.407 -8.170 1.00 93.62 155 ALA A O 1
ATOM 1226 N N . LEU A 1 156 ? -1.712 12.680 -6.178 1.00 89.38 156 LEU A N 1
ATOM 1227 C CA . LEU A 1 156 ? -0.540 13.370 -6.716 1.00 89.38 156 LEU A CA 1
ATOM 1228 C C . LEU A 1 156 ? 0.216 12.479 -7.702 1.00 89.38 156 LEU A C 1
ATOM 1230 O O . LEU A 1 156 ? 0.483 12.908 -8.820 1.00 89.38 156 LEU A O 1
ATOM 1234 N N . THR A 1 157 ? 0.487 11.225 -7.340 1.00 85.62 157 THR A N 1
ATOM 1235 C CA . THR A 1 157 ? 1.156 10.279 -8.234 1.00 85.62 157 THR A CA 1
ATOM 1236 C C . THR A 1 157 ? 0.339 10.014 -9.496 1.00 85.62 157 THR A C 1
ATOM 1238 O O . THR A 1 157 ? 0.904 10.016 -10.582 1.00 85.62 157 THR A O 1
ATOM 1241 N N . TYR A 1 158 ? -0.980 9.848 -9.396 1.00 88.56 158 TYR A N 1
ATOM 1242 C CA . TYR A 1 158 ? -1.852 9.656 -10.555 1.00 88.56 158 TYR A CA 1
ATOM 1243 C C . TYR A 1 158 ? -1.752 10.819 -11.548 1.00 88.56 158 TYR A C 1
ATOM 1245 O O . TYR A 1 158 ? -1.532 10.594 -12.738 1.00 88.56 158 TYR A O 1
ATOM 1253 N N . PHE A 1 159 ? -1.865 12.061 -11.069 1.00 88.00 159 PHE A N 1
ATOM 1254 C CA . PHE A 1 159 ? -1.755 13.234 -11.938 1.00 88.00 159 PHE A CA 1
ATOM 1255 C C . PHE A 1 159 ? -0.348 13.401 -12.517 1.00 88.00 159 PHE A C 1
ATOM 1257 O O . PHE A 1 159 ? -0.228 13.760 -13.686 1.00 88.00 159 PHE A O 1
ATOM 1264 N N . SER A 1 160 ? 0.701 13.088 -11.752 1.00 82.44 160 SER A N 1
ATOM 1265 C CA . SER A 1 160 ? 2.074 13.075 -12.264 1.00 82.44 160 SER A CA 1
ATOM 1266 C C . SER A 1 160 ? 2.251 12.047 -13.383 1.00 82.44 160 SER A C 1
ATOM 1268 O O . SER A 1 160 ? 2.785 12.378 -14.436 1.00 82.44 160 SER A O 1
ATOM 1270 N N . LEU A 1 161 ? 1.748 10.822 -13.203 1.00 79.56 161 LEU A N 1
ATOM 1271 C CA . LEU A 1 161 ? 1.814 9.771 -14.222 1.00 79.56 161 LEU A CA 1
ATOM 1272 C C . LEU A 1 161 ? 1.017 10.153 -15.481 1.00 79.56 161 LEU A C 1
ATOM 1274 O O . LEU A 1 161 ? 1.503 9.961 -16.593 1.00 79.56 161 LEU A O 1
ATOM 1278 N N . LEU A 1 162 ? -0.162 10.766 -15.331 1.00 82.56 162 LEU A N 1
ATOM 1279 C CA . LEU A 1 162 ? -0.919 11.296 -16.470 1.00 82.56 162 LEU A CA 1
ATOM 1280 C C . LEU A 1 162 ? -0.164 12.402 -17.216 1.00 82.56 162 LEU A C 1
ATOM 1282 O O . LEU A 1 162 ? -0.137 12.395 -18.443 1.00 82.56 162 LEU A O 1
ATOM 1286 N N . ALA A 1 163 ? 0.449 13.345 -16.493 1.00 77.50 163 ALA A N 1
ATOM 1287 C CA . ALA A 1 163 ? 1.216 14.437 -17.094 1.00 77.50 163 ALA A CA 1
ATOM 1288 C C . ALA A 1 163 ? 2.433 13.926 -17.883 1.00 77.50 163 ALA A C 1
ATOM 1290 O O . ALA A 1 163 ? 2.807 14.522 -18.895 1.00 77.50 163 ALA A O 1
ATOM 1291 N N . LEU A 1 164 ? 3.011 12.809 -17.432 1.00 72.44 164 LEU A N 1
ATOM 1292 C CA . LEU A 1 164 ? 4.098 12.106 -18.104 1.00 72.44 164 LEU A CA 1
ATOM 1293 C C . LEU A 1 164 ? 3.623 11.246 -19.288 1.00 72.44 164 LEU A C 1
ATOM 1295 O O . LEU A 1 164 ? 4.453 10.840 -20.083 1.00 72.44 164 LEU A O 1
ATOM 1299 N N . GLY A 1 165 ? 2.321 11.001 -19.467 1.00 70.31 165 GLY A N 1
ATOM 1300 C CA . GLY A 1 165 ? 1.809 10.179 -20.574 1.00 70.31 165 GLY A CA 1
ATOM 1301 C C . GLY A 1 165 ? 1.859 8.669 -20.315 1.00 70.31 165 GLY A C 1
ATOM 1302 O O . GLY A 1 165 ? 1.848 7.873 -21.250 1.00 70.31 165 GLY A O 1
ATOM 1303 N N . VAL A 1 166 ? 1.899 8.263 -19.047 1.00 76.50 166 VAL A N 1
ATOM 1304 C CA . VAL A 1 166 ? 1.920 6.856 -18.632 1.00 76.50 166 VAL A CA 1
ATOM 1305 C C . VAL A 1 166 ? 0.573 6.183 -18.904 1.00 76.50 166 VAL A C 1
ATOM 1307 O O . VAL A 1 166 ? -0.446 6.589 -18.344 1.00 76.50 166 VAL A O 1
ATOM 1310 N N . GLN A 1 167 ? 0.570 5.107 -19.696 1.00 75.12 167 GLN A N 1
ATOM 1311 C CA . GLN A 1 167 ? -0.652 4.378 -20.080 1.00 75.12 167 GLN A CA 1
ATOM 1312 C C . GLN A 1 167 ? -1.392 3.772 -18.872 1.00 75.12 167 GLN A C 1
ATOM 1314 O O . GLN A 1 167 ? -2.604 3.937 -18.748 1.00 75.12 167 GLN A O 1
ATOM 1319 N N . ASN A 1 168 ? -0.664 3.202 -17.904 1.00 79.44 168 ASN A N 1
ATOM 1320 C CA . ASN A 1 168 ? -1.247 2.482 -16.760 1.00 79.44 168 ASN A CA 1
ATOM 1321 C C . ASN A 1 168 ? -1.299 3.305 -15.462 1.00 79.44 168 ASN A C 1
ATOM 1323 O O . ASN A 1 168 ? -1.236 2.759 -14.356 1.00 79.44 168 ASN A O 1
ATOM 1327 N N . ALA A 1 169 ? -1.434 4.632 -15.573 1.00 84.19 169 ALA A N 1
ATOM 1328 C CA . ALA A 1 169 ? -1.382 5.559 -14.438 1.00 84.19 169 ALA A CA 1
ATOM 1329 C C . ALA A 1 169 ? -2.397 5.221 -13.331 1.00 84.19 169 ALA A C 1
ATOM 1331 O O . ALA A 1 169 ? -2.081 5.290 -12.139 1.00 84.19 169 ALA A O 1
ATOM 1332 N N . LEU A 1 170 ? -3.617 4.824 -13.709 1.00 89.00 170 LEU A N 1
ATOM 1333 C CA . LEU A 1 170 ? -4.672 4.483 -12.753 1.00 89.00 170 LEU A CA 1
ATOM 1334 C C . LEU A 1 170 ? -4.331 3.220 -11.949 1.00 89.00 170 LEU A C 1
ATOM 1336 O O . LEU A 1 170 ? -4.482 3.206 -10.730 1.00 89.00 170 LEU A O 1
ATOM 1340 N N . PHE A 1 171 ? -3.836 2.179 -12.617 1.00 88.12 171 PHE A N 1
ATOM 1341 C CA . PHE A 1 171 ? -3.403 0.948 -11.961 1.00 88.12 171 PHE A CA 1
ATOM 1342 C C . PHE A 1 171 ? -2.216 1.191 -11.023 1.00 88.12 171 PHE A C 1
ATOM 1344 O O . PHE A 1 171 ? -2.260 0.797 -9.860 1.00 88.12 171 PHE A O 1
ATOM 1351 N N . LEU A 1 172 ? -1.181 1.884 -11.502 1.00 83.88 172 LEU A N 1
ATOM 1352 C CA . LEU A 1 172 ? 0.036 2.132 -10.726 1.00 83.88 172 LEU A CA 1
ATOM 1353 C C . LEU A 1 172 ? -0.237 2.993 -9.494 1.00 83.88 172 LEU A C 1
ATOM 1355 O O . LEU A 1 172 ? 0.238 2.688 -8.402 1.00 83.88 172 LEU A O 1
ATOM 1359 N N . SER A 1 173 ? -1.046 4.042 -9.640 1.00 88.25 173 SER A N 1
ATOM 1360 C CA . SER A 1 173 ? -1.435 4.877 -8.502 1.00 88.25 173 SER A CA 1
ATOM 1361 C C . SER A 1 173 ? -2.299 4.101 -7.496 1.00 88.25 173 SER A C 1
ATOM 1363 O O . SER A 1 173 ? -2.064 4.193 -6.293 1.00 88.25 173 SER A O 1
ATOM 1365 N N . ALA A 1 174 ? -3.227 3.255 -7.954 1.00 89.69 174 ALA A N 1
ATOM 1366 C CA . ALA A 1 174 ? -3.994 2.360 -7.084 1.00 89.69 174 ALA A CA 1
ATOM 1367 C C . ALA A 1 174 ? -3.118 1.326 -6.349 1.00 89.69 174 ALA A C 1
ATOM 1369 O O . ALA A 1 174 ? -3.376 1.014 -5.185 1.00 89.69 174 ALA A O 1
ATOM 1370 N N . LEU A 1 175 ? -2.068 0.813 -6.995 1.00 86.94 175 LEU A N 1
ATOM 1371 C CA . LEU A 1 175 ? -1.093 -0.073 -6.360 1.00 86.94 175 LEU A CA 1
ATOM 1372 C C . LEU A 1 175 ? -0.322 0.668 -5.256 1.00 86.94 175 LEU A C 1
ATOM 1374 O O . LEU A 1 175 ? -0.220 0.166 -4.137 1.00 86.94 175 LEU A O 1
ATOM 1378 N N . ILE A 1 176 ? 0.134 1.894 -5.530 1.00 85.00 176 ILE A N 1
ATOM 1379 C CA . ILE A 1 176 ? 0.791 2.770 -4.545 1.00 85.00 176 ILE A CA 1
ATOM 1380 C C . ILE A 1 176 ? -0.131 3.065 -3.357 1.00 85.00 176 ILE A C 1
ATOM 1382 O O . ILE A 1 176 ? 0.326 3.034 -2.214 1.00 85.00 176 ILE A O 1
ATOM 1386 N N . PHE A 1 177 ? -1.429 3.287 -3.594 1.00 88.56 177 PHE A N 1
ATOM 1387 C CA . PHE A 1 177 ? -2.407 3.474 -2.519 1.00 88.56 177 PHE A CA 1
ATOM 1388 C C . PHE A 1 177 ? -2.382 2.320 -1.519 1.00 88.56 177 PHE A C 1
ATOM 1390 O O . PHE A 1 177 ? -2.357 2.571 -0.320 1.00 88.56 177 PHE A O 1
ATOM 1397 N N . VAL A 1 178 ? -2.366 1.071 -1.998 1.00 86.25 178 VAL A N 1
ATOM 1398 C CA . VAL A 1 178 ? -2.337 -0.120 -1.134 1.00 86.25 178 VAL A CA 1
ATOM 1399 C C . VAL A 1 178 ? -0.984 -0.304 -0.473 1.00 86.25 178 VAL A C 1
ATOM 1401 O O . VAL A 1 178 ? -0.932 -0.547 0.732 1.00 86.25 178 VAL A O 1
ATOM 1404 N N . LEU A 1 179 ? 0.103 -0.163 -1.230 1.00 82.44 179 LEU A N 1
ATOM 1405 C CA . LEU A 1 179 ? 1.455 -0.346 -0.701 1.00 82.44 179 LEU A CA 1
ATOM 1406 C C . LEU A 1 179 ? 1.763 0.648 0.428 1.00 82.44 179 LEU A C 1
ATOM 1408 O O . LEU A 1 179 ? 2.406 0.276 1.405 1.00 82.44 179 LEU A O 1
ATOM 1412 N N . ASN A 1 180 ? 1.213 1.865 0.368 1.00 84.19 180 ASN A N 1
ATOM 1413 C CA . ASN A 1 180 ? 1.354 2.866 1.427 1.00 84.19 180 ASN A CA 1
ATOM 1414 C C . ASN A 1 180 ? 0.748 2.448 2.778 1.00 84.19 180 ASN A C 1
ATOM 1416 O O . ASN A 1 180 ? 1.092 3.041 3.798 1.00 84.19 180 ASN A O 1
ATOM 1420 N N . TYR A 1 181 ? -0.135 1.446 2.836 1.00 80.00 181 TYR A N 1
ATOM 1421 C CA . TYR A 1 181 ? -0.667 0.947 4.110 1.00 80.00 181 TYR A CA 1
ATOM 1422 C C . TYR A 1 181 ? 0.238 -0.054 4.812 1.00 80.00 181 TYR A C 1
ATOM 1424 O O . TYR A 1 181 ? -0.050 -0.378 5.963 1.00 80.00 181 TYR A O 1
ATOM 1432 N N . ILE A 1 182 ? 1.283 -0.563 4.152 1.00 74.75 182 ILE A N 1
ATOM 1433 C CA . ILE A 1 182 ? 2.114 -1.633 4.698 1.00 74.75 182 ILE A CA 1
ATOM 1434 C C . ILE A 1 182 ? 3.504 -1.069 5.031 1.00 74.75 182 ILE A C 1
ATOM 1436 O O . ILE A 1 182 ? 4.375 -1.016 4.163 1.00 74.75 182 ILE A O 1
ATOM 1440 N N . PRO A 1 183 ? 3.755 -0.647 6.288 1.00 63.78 183 PRO A N 1
ATOM 1441 C CA . PRO A 1 183 ? 4.989 0.055 6.652 1.00 63.78 183 PRO A CA 1
ATOM 1442 C C . PRO A 1 183 ? 6.245 -0.802 6.464 1.00 63.78 183 PRO A C 1
ATOM 1444 O O . PRO A 1 183 ? 7.331 -0.278 6.238 1.00 63.78 183 PRO A O 1
ATOM 1447 N N . THR A 1 184 ? 6.097 -2.123 6.567 1.00 64.06 184 THR A N 1
ATOM 1448 C CA . THR A 1 184 ? 7.178 -3.111 6.475 1.00 64.06 184 THR A CA 1
ATOM 1449 C C . THR A 1 184 ? 7.524 -3.505 5.039 1.00 64.06 184 THR A C 1
ATOM 1451 O O . THR A 1 184 ? 8.544 -4.143 4.823 1.00 64.06 184 THR A O 1
ATOM 1454 N N . VAL A 1 185 ? 6.725 -3.094 4.047 1.00 63.53 185 VAL A N 1
ATOM 1455 C CA . VAL A 1 185 ? 6.903 -3.453 2.623 1.00 63.53 185 VAL A CA 1
ATOM 1456 C C . VAL A 1 185 ? 7.863 -2.490 1.920 1.00 63.53 185 VAL A C 1
ATOM 1458 O O . VAL A 1 185 ? 8.075 -2.608 0.722 1.00 63.53 185 VAL A O 1
ATOM 1461 N N . GLY A 1 186 ? 8.485 -1.546 2.638 1.00 61.09 186 GLY A N 1
ATOM 1462 C CA . GLY A 1 186 ? 9.369 -0.528 2.059 1.00 61.09 186 GLY A CA 1
ATOM 1463 C C . GLY A 1 186 ? 10.480 -1.086 1.159 1.00 61.09 186 GLY A C 1
ATOM 1464 O O . GLY A 1 186 ? 10.802 -0.467 0.150 1.00 61.09 186 GLY A O 1
ATOM 1465 N N . SER A 1 187 ? 11.011 -2.271 1.462 1.00 63.00 187 SER A N 1
ATOM 1466 C CA . SER A 1 187 ? 11.988 -2.981 0.630 1.00 63.00 187 SER A CA 1
ATOM 1467 C C . SER A 1 187 ? 11.374 -3.619 -0.622 1.00 63.00 187 SER A C 1
ATOM 1469 O O . SER A 1 187 ? 11.929 -3.437 -1.703 1.00 63.00 187 SER A O 1
ATOM 1471 N N . ILE A 1 188 ? 10.197 -4.249 -0.533 1.00 66.12 188 ILE A N 1
ATOM 1472 C CA . ILE A 1 188 ? 9.418 -4.697 -1.705 1.00 66.12 188 ILE A CA 1
ATOM 1473 C C . ILE A 1 188 ? 9.063 -3.504 -2.605 1.00 66.12 188 ILE A C 1
ATOM 1475 O O . ILE A 1 188 ? 9.203 -3.584 -3.823 1.00 66.12 188 ILE A O 1
ATOM 1479 N N . VAL A 1 189 ? 8.629 -2.376 -2.029 1.00 66.62 189 VAL A N 1
ATOM 1480 C CA . VAL A 1 189 ? 8.350 -1.144 -2.784 1.00 66.62 189 VAL A CA 1
ATOM 1481 C C . VAL A 1 189 ? 9.627 -0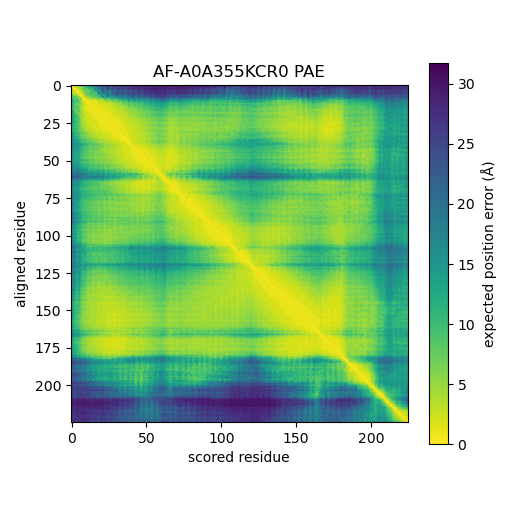.655 -3.467 1.00 66.62 189 VAL A C 1
ATOM 1483 O O . VAL A 1 189 ? 9.611 -0.424 -4.671 1.00 66.62 189 VAL A O 1
ATOM 1486 N N . ALA A 1 190 ? 10.745 -0.562 -2.744 1.00 62.50 190 ALA A N 1
ATOM 1487 C CA . ALA A 1 190 ? 12.032 -0.160 -3.315 1.00 62.50 190 ALA A CA 1
ATOM 1488 C C . ALA A 1 190 ? 12.522 -1.115 -4.420 1.00 62.50 190 ALA A C 1
ATOM 1490 O O . ALA A 1 190 ? 13.187 -0.677 -5.354 1.00 62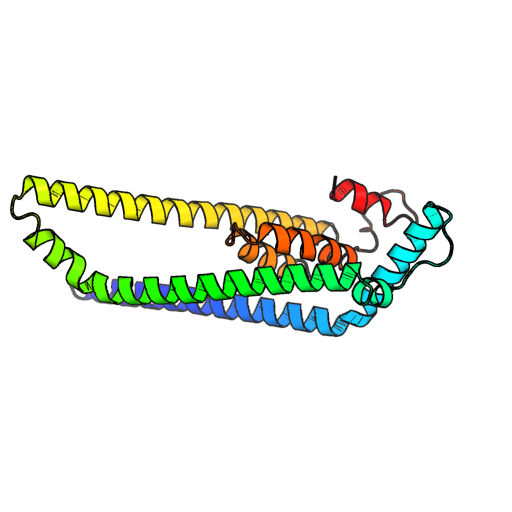.50 190 ALA A O 1
ATOM 1491 N N . ALA A 1 191 ? 12.172 -2.399 -4.336 1.00 64.19 191 ALA A N 1
ATOM 1492 C CA . ALA A 1 191 ? 12.511 -3.422 -5.318 1.00 64.19 191 ALA A CA 1
ATOM 1493 C C . ALA A 1 191 ? 11.617 -3.384 -6.571 1.00 64.19 191 ALA A C 1
ATOM 1495 O O . ALA A 1 191 ? 12.106 -3.606 -7.676 1.00 64.19 191 ALA A O 1
ATOM 1496 N N . LEU A 1 192 ? 10.316 -3.112 -6.420 1.00 65.12 192 LEU A N 1
ATOM 1497 C CA . LEU A 1 192 ? 9.336 -3.174 -7.513 1.00 65.12 192 LEU A CA 1
ATOM 1498 C C . LEU A 1 192 ? 9.135 -1.840 -8.231 1.00 65.12 192 LEU A C 1
ATOM 1500 O O . LEU A 1 192 ? 8.846 -1.828 -9.426 1.00 65.12 192 LEU A O 1
ATOM 1504 N N . VAL A 1 193 ? 9.279 -0.716 -7.530 1.00 65.00 193 VAL A N 1
ATOM 1505 C CA . VAL A 1 193 ? 9.015 0.613 -8.093 1.00 65.00 193 VAL A CA 1
ATOM 1506 C C . VAL A 1 193 ? 9.955 0.948 -9.260 1.00 65.00 193 VAL A C 1
ATOM 1508 O O . VAL A 1 193 ? 9.432 1.323 -10.308 1.00 65.00 193 VAL A O 1
ATOM 1511 N N . PRO A 1 194 ? 11.291 0.779 -9.176 1.00 59.66 194 PRO A N 1
ATOM 1512 C CA . PRO A 1 194 ? 12.176 1.146 -10.283 1.00 59.66 194 PRO A CA 1
ATOM 1513 C C . PRO A 1 194 ? 11.915 0.350 -11.576 1.00 59.66 194 PRO A C 1
ATOM 1515 O O . PRO A 1 194 ? 11.783 0.985 -12.621 1.00 59.66 194 PRO A O 1
ATOM 1518 N N . PRO A 1 195 ? 11.737 -0.990 -11.548 1.00 61.09 195 PRO A N 1
ATOM 1519 C CA . PRO A 1 195 ? 11.331 -1.744 -12.735 1.00 61.09 195 PRO A CA 1
ATOM 1520 C C . PRO A 1 195 ? 9.969 -1.309 -13.285 1.00 61.09 195 PRO A C 1
ATOM 1522 O O . PRO A 1 195 ? 9.839 -1.097 -14.485 1.00 61.09 195 PRO A O 1
ATOM 1525 N N . LEU A 1 196 ? 8.961 -1.120 -12.424 1.00 64.31 196 LEU A N 1
ATOM 1526 C CA . LEU A 1 196 ? 7.630 -0.679 -12.859 1.00 64.31 196 LEU A CA 1
ATOM 1527 C C . LEU A 1 196 ? 7.666 0.701 -13.524 1.00 64.31 196 LEU A C 1
ATOM 1529 O O . LEU A 1 196 ? 6.916 0.939 -14.464 1.00 64.31 196 LEU A O 1
ATOM 1533 N N . PHE A 1 197 ? 8.538 1.600 -13.071 1.00 61.97 197 PHE A N 1
ATOM 1534 C CA . PHE A 1 197 ? 8.724 2.903 -13.702 1.00 61.97 197 PHE A CA 1
ATOM 1535 C C . PHE A 1 197 ? 9.570 2.855 -14.979 1.00 61.97 197 PHE A C 1
ATOM 1537 O O . PHE A 1 197 ? 9.261 3.586 -15.915 1.00 61.97 197 PHE A O 1
ATOM 1544 N N . ALA A 1 198 ? 10.590 1.997 -15.049 1.00 60.12 198 ALA A N 1
ATOM 1545 C CA . ALA A 1 198 ? 11.376 1.779 -16.267 1.00 60.12 198 ALA A CA 1
ATOM 1546 C C . ALA A 1 198 ? 10.499 1.263 -17.419 1.00 60.12 198 ALA A C 1
ATOM 1548 O O . ALA A 1 198 ? 10.592 1.735 -18.545 1.00 60.12 198 ALA A O 1
ATOM 1549 N N . ILE A 1 199 ? 9.571 0.358 -17.103 1.00 57.44 199 ILE A N 1
ATOM 1550 C CA . ILE A 1 199 ? 8.557 -0.171 -18.027 1.00 57.44 199 ILE A CA 1
ATOM 1551 C C . ILE A 1 199 ? 7.654 0.932 -18.594 1.00 57.44 199 ILE A C 1
ATOM 1553 O O . ILE A 1 199 ? 7.206 0.892 -19.738 1.00 57.44 199 ILE A O 1
ATOM 1557 N N . VAL A 1 200 ? 7.374 1.918 -17.756 1.00 58.41 200 VAL A N 1
ATOM 1558 C CA . VAL A 1 200 ? 6.409 2.982 -17.990 1.00 58.41 200 VAL A CA 1
ATOM 1559 C C . VAL A 1 200 ? 7.021 4.175 -18.720 1.00 58.41 200 VAL A C 1
ATOM 1561 O O . VAL A 1 200 ? 6.279 5.085 -19.093 1.00 58.41 200 VAL A O 1
ATOM 1564 N N . GLN A 1 201 ? 8.341 4.180 -18.938 1.00 59.84 201 GLN A N 1
ATOM 1565 C CA . GLN A 1 201 ? 9.053 5.309 -19.520 1.00 59.84 201 GLN A CA 1
ATOM 1566 C C . GLN A 1 201 ? 8.407 5.709 -20.864 1.00 59.84 201 GLN A C 1
ATOM 1568 O O . GLN A 1 201 ? 8.458 4.948 -21.838 1.00 59.84 201 GLN A O 1
ATOM 1573 N N . PRO A 1 202 ? 7.729 6.868 -20.913 1.00 54.94 202 PRO A N 1
ATOM 1574 C CA . PRO A 1 202 ? 7.001 7.293 -22.095 1.00 54.94 202 PRO A CA 1
ATOM 1575 C C . PRO A 1 202 ? 7.971 7.893 -23.112 1.00 54.94 202 PRO A C 1
ATOM 1577 O O . PRO A 1 202 ? 8.986 8.476 -22.733 1.00 54.94 202 PRO A O 1
ATOM 1580 N N . GLU A 1 203 ? 7.649 7.806 -24.405 1.00 54.47 203 GLU A N 1
ATOM 1581 C CA . GLU A 1 203 ? 8.164 8.782 -25.373 1.00 54.47 203 GLU A CA 1
ATOM 1582 C C . GLU A 1 203 ? 7.737 10.167 -24.860 1.00 54.47 203 GLU A C 1
ATOM 1584 O O . GLU A 1 203 ? 6.550 10.372 -24.591 1.00 54.47 203 GLU A O 1
ATOM 1589 N N . LEU A 1 204 ? 8.696 11.068 -24.613 1.00 52.50 204 LEU A N 1
ATOM 1590 C CA . LEU A 1 204 ? 8.447 12.350 -23.942 1.00 52.50 204 LEU A CA 1
ATOM 1591 C C . LEU A 1 204 ? 7.174 13.049 -24.464 1.00 52.50 204 LEU A C 1
ATOM 1593 O O . LEU A 1 204 ? 7.003 13.195 -25.679 1.00 52.50 204 LEU A O 1
ATOM 1597 N N . PRO A 1 205 ? 6.288 13.536 -23.574 1.00 53.31 205 PRO A N 1
ATOM 1598 C CA . PRO A 1 205 ? 5.113 14.288 -23.987 1.00 53.31 205 PRO A CA 1
ATOM 1599 C C . PRO A 1 205 ? 5.481 15.480 -24.878 1.00 53.31 205 PRO A C 1
ATOM 1601 O O . PRO A 1 205 ? 6.419 16.217 -24.580 1.00 53.31 205 PRO A O 1
ATOM 1604 N N . ALA A 1 206 ? 4.674 15.743 -25.910 1.00 53.94 206 ALA A N 1
ATOM 1605 C CA . ALA A 1 206 ? 4.910 16.796 -26.911 1.00 53.94 206 ALA A CA 1
ATOM 1606 C C . ALA A 1 206 ? 5.072 18.230 -26.351 1.00 53.94 206 ALA A C 1
ATOM 1608 O O . ALA A 1 206 ? 5.415 19.149 -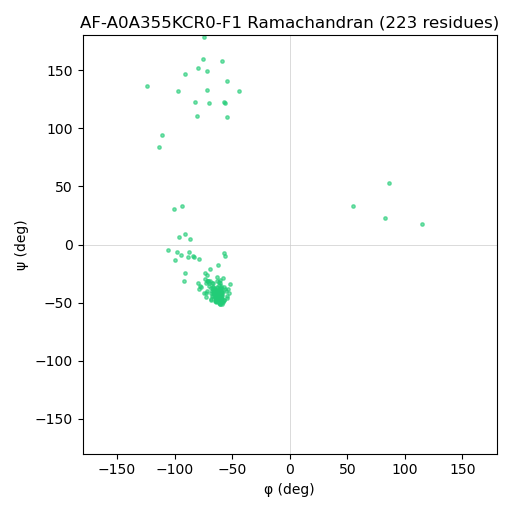27.092 1.00 53.94 206 ALA A O 1
ATOM 1609 N N . TRP A 1 207 ? 4.795 18.447 -25.062 1.00 61.41 207 TRP A N 1
ATOM 1610 C CA . TRP A 1 207 ? 4.961 19.729 -24.380 1.00 61.41 207 TRP A CA 1
ATOM 1611 C C . TRP A 1 207 ? 6.364 19.939 -23.786 1.00 61.41 207 TRP A C 1
ATOM 1613 O O . TRP A 1 207 ? 6.659 21.063 -23.381 1.00 61.41 207 TRP A O 1
ATOM 1623 N N . VAL A 1 208 ? 7.224 18.912 -23.740 1.00 58.31 208 VAL A N 1
ATOM 1624 C CA . VAL A 1 208 ? 8.616 19.026 -23.273 1.00 58.31 208 VAL A CA 1
ATOM 1625 C C . VAL A 1 208 ? 9.480 19.596 -24.410 1.00 58.31 208 VAL A C 1
ATOM 1627 O O . VAL A 1 208 ? 9.675 18.924 -25.424 1.00 58.31 208 VAL A O 1
ATOM 1630 N N . PRO A 1 209 ? 9.990 20.838 -24.308 1.00 52.28 209 PRO A N 1
ATOM 1631 C CA . PRO A 1 209 ? 10.724 21.453 -25.403 1.00 52.28 209 PRO A CA 1
ATOM 1632 C C . PRO A 1 209 ? 12.192 21.003 -25.417 1.00 52.28 209 PRO A C 1
ATOM 1634 O O . PRO A 1 209 ? 12.926 21.286 -24.474 1.00 52.28 209 PRO A O 1
ATOM 1637 N N . GLY A 1 210 ? 12.641 20.411 -26.532 1.00 57.66 210 GLY A N 1
ATOM 1638 C CA . GLY A 1 210 ? 14.055 20.456 -26.930 1.00 57.66 210 GLY A CA 1
ATOM 1639 C C . GLY A 1 210 ? 14.873 19.160 -26.964 1.00 57.66 210 GLY A C 1
ATOM 1640 O O . GLY A 1 210 ? 16.093 19.281 -27.025 1.00 57.66 210 GLY A O 1
ATOM 1641 N N . THR A 1 211 ? 14.291 17.959 -26.987 1.00 49.00 211 THR A N 1
ATOM 1642 C CA . THR A 1 211 ? 15.082 16.713 -27.095 1.00 49.00 211 THR A CA 1
ATOM 1643 C C . THR A 1 211 ? 14.666 15.832 -28.281 1.00 49.00 211 THR A C 1
ATOM 1645 O O . THR A 1 211 ? 13.471 15.663 -28.531 1.00 49.00 211 THR A O 1
ATOM 1648 N N . PRO A 1 212 ? 15.625 15.271 -29.049 1.00 48.47 212 PRO A N 1
ATOM 1649 C CA . PRO A 1 212 ? 15.346 14.191 -29.991 1.00 48.47 212 PRO A CA 1
ATOM 1650 C C . PRO A 1 212 ? 14.740 12.977 -29.261 1.00 48.47 212 PRO A C 1
ATOM 1652 O O . PRO A 1 212 ? 15.003 12.805 -28.071 1.00 48.47 212 PRO A O 1
ATOM 1655 N N . PRO A 1 213 ? 14.018 12.079 -29.961 1.00 52.12 213 PRO A N 1
ATOM 1656 C CA . PRO A 1 213 ? 13.374 10.893 -29.370 1.00 52.12 213 PRO A CA 1
ATOM 1657 C C . PRO A 1 213 ? 14.313 9.923 -28.624 1.00 52.12 213 PRO A C 1
ATOM 1659 O O . PRO A 1 213 ? 13.843 8.969 -28.019 1.00 52.12 213 PRO A O 1
ATOM 1662 N N . GLN A 1 214 ? 15.630 10.137 -28.700 1.00 49.53 214 GLN A N 1
ATOM 1663 C CA . GLN A 1 214 ? 16.680 9.231 -28.230 1.00 49.53 214 GLN A CA 1
ATOM 1664 C C . GLN A 1 214 ? 17.262 9.613 -26.851 1.00 49.53 214 GLN A C 1
ATOM 1666 O O . GLN A 1 214 ? 17.878 8.772 -26.211 1.00 49.53 214 GLN A O 1
ATOM 1671 N N . ASP A 1 215 ? 17.008 10.823 -26.327 1.00 47.00 215 ASP A N 1
ATOM 1672 C CA . ASP A 1 215 ? 17.539 11.282 -25.020 1.00 47.00 215 ASP A CA 1
ATOM 1673 C C . ASP A 1 215 ? 16.561 11.034 -23.848 1.00 47.00 215 ASP A C 1
ATOM 1675 O O . ASP A 1 215 ? 16.468 11.803 -22.885 1.00 47.00 215 ASP A O 1
ATOM 1679 N N . ASN A 1 216 ? 15.790 9.950 -23.928 1.00 52.78 216 ASN A N 1
ATOM 1680 C CA . ASN A 1 216 ? 14.665 9.666 -23.032 1.00 52.78 216 ASN A CA 1
ATOM 1681 C C . ASN A 1 216 ? 15.101 9.333 -21.582 1.00 52.78 216 ASN A C 1
ATOM 1683 O O . ASN A 1 216 ? 14.317 9.471 -20.638 1.00 52.78 216 ASN A O 1
ATOM 1687 N N . TYR A 1 217 ? 16.359 8.924 -21.380 1.00 50.66 217 TYR A N 1
ATOM 1688 C CA . TYR A 1 217 ? 16.856 8.334 -20.126 1.00 50.66 217 TYR A CA 1
ATOM 1689 C C . TYR A 1 217 ? 17.439 9.327 -19.114 1.00 50.66 217 TYR A C 1
ATOM 1691 O O . TYR A 1 217 ? 17.392 9.072 -17.910 1.00 50.66 217 TYR A O 1
ATOM 1699 N N . ILE A 1 218 ? 17.919 10.493 -19.559 1.00 46.72 218 ILE A N 1
ATOM 1700 C CA . ILE A 1 218 ? 18.470 11.527 -18.660 1.00 46.72 218 ILE A CA 1
ATOM 1701 C C . ILE A 1 218 ? 17.366 12.110 -17.760 1.00 46.72 218 ILE A C 1
ATOM 1703 O O . ILE A 1 218 ? 17.601 12.416 -16.591 1.00 46.72 218 ILE A O 1
ATOM 1707 N N . TYR A 1 219 ? 16.133 12.191 -18.263 1.00 47.28 219 TYR A N 1
ATOM 1708 C CA . TYR A 1 219 ? 14.986 12.663 -17.487 1.00 47.28 219 TYR A CA 1
ATOM 1709 C C . TYR A 1 219 ? 14.549 11.682 -16.396 1.00 47.28 219 TYR A C 1
ATOM 1711 O O . TYR A 1 219 ? 14.141 12.128 -15.325 1.00 47.28 219 TYR A O 1
ATOM 1719 N N . ALA A 1 220 ? 14.687 10.370 -16.611 1.00 44.47 220 ALA A N 1
ATOM 1720 C CA . ALA A 1 220 ? 14.397 9.378 -15.578 1.00 44.47 220 ALA A CA 1
ATOM 1721 C C . ALA A 1 220 ? 15.325 9.569 -14.366 1.00 44.47 220 ALA A C 1
ATOM 1723 O O . ALA A 1 220 ? 14.851 9.637 -13.236 1.00 44.47 220 ALA A O 1
ATOM 1724 N N . ALA A 1 221 ? 16.625 9.781 -14.593 1.00 42.09 221 ALA A N 1
ATOM 1725 C CA . ALA A 1 221 ? 17.578 10.045 -13.514 1.00 42.09 221 ALA A CA 1
ATOM 1726 C C . ALA A 1 221 ? 17.257 11.326 -12.712 1.00 42.09 221 ALA A C 1
ATOM 1728 O O . ALA A 1 221 ? 17.507 11.367 -11.513 1.00 42.09 221 ALA A O 1
ATOM 1729 N N . ILE A 1 222 ? 16.676 12.351 -13.349 1.00 41.94 222 ILE A N 1
ATOM 1730 C CA . ILE A 1 222 ? 16.295 13.620 -12.699 1.00 41.94 222 ILE A CA 1
ATOM 1731 C C . ILE A 1 222 ? 14.973 13.501 -11.926 1.00 41.94 222 ILE A C 1
ATOM 1733 O O . ILE A 1 222 ? 14.812 14.148 -10.899 1.00 41.94 222 ILE A O 1
ATOM 1737 N N . VAL A 1 223 ? 14.024 12.683 -12.392 1.00 40.84 223 VAL A N 1
ATOM 1738 C CA . VAL A 1 223 ? 12.751 12.432 -11.687 1.00 40.84 223 VAL A CA 1
ATOM 1739 C C . VAL A 1 223 ? 12.949 11.533 -10.456 1.00 40.84 223 VAL A C 1
ATOM 1741 O O . VAL A 1 223 ? 12.149 11.594 -9.523 1.00 40.84 223 VAL A O 1
ATOM 1744 N N . PHE A 1 224 ? 14.009 10.719 -10.444 1.00 36.88 224 PHE A N 1
ATOM 1745 C CA . PHE A 1 224 ? 14.355 9.806 -9.347 1.00 36.88 224 PHE A CA 1
ATOM 1746 C C . PHE A 1 224 ? 15.413 10.325 -8.359 1.00 36.88 224 PHE A C 1
ATOM 1748 O O . PHE A 1 224 ? 15.665 9.643 -7.363 1.00 36.88 224 PHE A O 1
ATOM 1755 N N . ALA A 1 225 ? 16.025 11.484 -8.619 1.00 33.75 225 ALA A N 1
ATOM 1756 C CA . ALA A 1 225 ? 16.917 12.176 -7.683 1.00 33.75 225 ALA A CA 1
ATOM 1757 C C . ALA A 1 225 ? 16.125 13.066 -6.712 1.00 33.75 225 ALA A C 1
ATOM 1759 O O . ALA A 1 225 ? 16.501 13.099 -5.518 1.00 33.75 225 ALA A O 1
#

pLDDT: mean 80.68, std 14.7, range [33.75, 96.12]

Mean predicted aligned error: 9.89 Å

Secondary structure (DSSP, 8-state):
-HHHHHHHHHHHHHHHHHHHHHHHHHHHHHHHHHHHHHHSHHHHHHHHHHHHHHHHHHTT-S-PPPHHHHHHSHHHHHHHHHHHHHHHHHHHHHHHHHHHHHHHHHHHHHHHHHHHHH--SHHHHHHHHHHHHHHHHHHHHHHHHHHHHHHHHHHHHHHHHHHHT-TTHHHHHHHHHHHTT-GGGHHHHHHHHHHHHHHT--S--TTS-S--TT-HHHHHHHH--

Radius of gyration: 25.13 Å; Cα contacts (8 Å, |Δi|>4): 83; chains: 1; bounding box: 72×37×72 Å

Sequence (225 aa):
NWSRALKIGHARVFAVLIVLGGFFGFMALLANGIAEFGRDAGEYENRINDMIADMYEVVHMSGAPTLQELLFNETGQRFFATIANETGDLSGDLVLILIYVAFLFLAQSSWTRKLDNIFPGFEQRAQVRQVGDEARRSIETYLWTQTVISALITALTYFSLLALGVQNALFLSALIFVLNYIPTVGSIVAALVPPLFAIVQPELPAWVPGTPPQDNYIYAAIVFA